Protein AF-A0A2V7UAV7-F1 (afdb_monomer_lite)

Radius of gyration: 22.97 Å; chains: 1; bounding box: 51×40×68 Å

pLDDT: mean 74.3, std 24.02, range [28.88, 98.12]

Secondary structure (DSSP, 8-state):
-PPPPP-----S----SSS-HHHHHHHHHHHHHHS---TTT--TTTTTHHHHHHHHHHHSTTTTHHHHHHHHHHHHHHHHHHHSS-GGGS-HHHHHHHHHTTSS--TTS---S--S--------------------PPPPPP-------PPS---PPPTTTTT-GGGHHHHHHHHHHHHHHHHHHHHSHHHHHHTT-----------S-HHHHHHHHTT-

Foldseek 3Di:
DPPDPPPDPPPDDDDFDQDDPVLLLLLQVLLCLLAPQDPQQGGLVVLVLSVLLRVCCNPVNPPPRCLSVVLQVVQQVVCCVPPVGGLNPDDPVSVVQSCQLQVDAPPPPDPPPPPPDDPPPPDDPDDPDPDDPPPPDPDDPDPPDDDDDDDPDDPRDDPVSRNPPVCVSNNVSSVSSSVSSCVSRCSGPSNVVVVVPPPPDDDPPPDDPVVVVVVVVVVD

Sequence (220 aa):
MPALPPVAAAKGPYVPKFFSEEEWKSASVLADMIIPRDERSGSATDARTVEYIDEYAAYWGGWVQPRLRGGLMWLDHECGQRFEKPFVDCTVDQRRQVLELIAYPPKDEPSHRPDIGQREPAAQIGAAGVGHPEKEPPPPPTPTQTGTMGPPTVVPLKEEEKHATAYSAGIAFFTLFRDLTATGFFTSEIGIKDLAFMGNQPYDWKGCPPEVVASILKKA

Structure (mmCIF, N/CA/C/O backbone):
data_AF-A0A2V7UAV7-F1
#
_entry.id   AF-A0A2V7UAV7-F1
#
loop_
_atom_site.group_PDB
_atom_site.id
_atom_site.type_symbol
_atom_site.label_atom_id
_atom_site.label_alt_id
_atom_site.label_comp_id
_atom_site.label_asym_id
_atom_site.label_entity_id
_atom_site.label_seq_id
_atom_site.pdbx_PDB_ins_code
_atom_site.Cartn_x
_atom_site.Cartn_y
_atom_site.Cartn_z
_atom_site.occupancy
_atom_site.B_iso_or_equiv
_atom_site.auth_seq_id
_atom_site.auth_comp_id
_atom_site.auth_asym_id
_atom_site.auth_atom_id
_atom_site.pdbx_PDB_model_num
ATOM 1 N N . MET A 1 1 ? 23.815 8.267 -11.105 1.00 38.22 1 MET A N 1
ATOM 2 C CA . MET A 1 1 ? 23.140 7.635 -9.952 1.00 38.22 1 MET A CA 1
ATOM 3 C C . MET A 1 1 ? 23.686 6.224 -9.836 1.00 38.22 1 MET A C 1
ATOM 5 O O . MET A 1 1 ? 23.683 5.550 -10.862 1.00 38.22 1 MET A O 1
ATOM 9 N N . PRO A 1 2 ? 24.238 5.790 -8.692 1.00 37.16 2 PRO A N 1
ATOM 10 C CA . PRO A 1 2 ? 24.584 4.384 -8.532 1.00 37.16 2 PRO A CA 1
ATOM 11 C C . PRO A 1 2 ? 23.293 3.563 -8.612 1.00 37.16 2 PRO A C 1
ATOM 13 O O . PRO A 1 2 ? 22.276 3.958 -8.039 1.00 37.16 2 PRO A O 1
ATOM 16 N N . ALA A 1 3 ? 23.317 2.475 -9.380 1.00 34.25 3 ALA A N 1
ATOM 17 C CA . ALA A 1 3 ? 22.215 1.527 -9.417 1.00 34.25 3 ALA A CA 1
ATOM 18 C C . ALA A 1 3 ? 21.931 1.048 -7.988 1.00 34.25 3 ALA A C 1
ATOM 20 O O . ALA A 1 3 ? 22.871 0.766 -7.238 1.00 34.25 3 ALA A O 1
ATOM 21 N N . LEU A 1 4 ? 20.650 0.976 -7.614 1.00 40.38 4 LEU A N 1
ATOM 22 C CA . LEU A 1 4 ? 20.258 0.274 -6.396 1.00 40.38 4 LEU A CA 1
ATOM 23 C C . LEU A 1 4 ? 20.878 -1.129 -6.457 1.00 40.38 4 LEU A C 1
ATOM 25 O O . LEU A 1 4 ? 20.875 -1.735 -7.537 1.00 40.38 4 LEU A O 1
ATOM 29 N N . PRO A 1 5 ? 21.459 -1.631 -5.355 1.00 36.12 5 PRO A N 1
ATOM 30 C CA . PRO A 1 5 ? 21.988 -2.983 -5.345 1.00 36.12 5 PRO A CA 1
ATOM 31 C C . PRO A 1 5 ? 20.877 -3.933 -5.813 1.00 36.12 5 PRO A C 1
ATOM 33 O O . PRO A 1 5 ? 19.728 -3.750 -5.398 1.00 36.12 5 PRO A O 1
ATOM 36 N N . PRO A 1 6 ? 21.175 -4.912 -6.689 1.00 42.56 6 PRO A N 1
ATOM 37 C CA . PRO A 1 6 ? 20.194 -5.930 -7.021 1.00 42.56 6 PRO A CA 1
ATOM 38 C C . PRO A 1 6 ? 19.732 -6.535 -5.699 1.00 42.56 6 PRO A C 1
ATOM 40 O O . PRO A 1 6 ? 20.570 -6.948 -4.892 1.00 42.56 6 PRO A O 1
ATOM 43 N N . VAL A 1 7 ? 18.419 -6.520 -5.453 1.00 49.44 7 VAL A N 1
ATOM 44 C CA . VAL A 1 7 ? 17.818 -7.169 -4.288 1.00 49.44 7 VAL A CA 1
ATOM 45 C C . VAL A 1 7 ? 18.065 -8.658 -4.483 1.00 49.44 7 VAL A C 1
ATOM 47 O O . VAL A 1 7 ? 17.290 -9.368 -5.118 1.00 49.44 7 VAL A O 1
ATOM 50 N N . ALA A 1 8 ? 19.231 -9.119 -4.036 1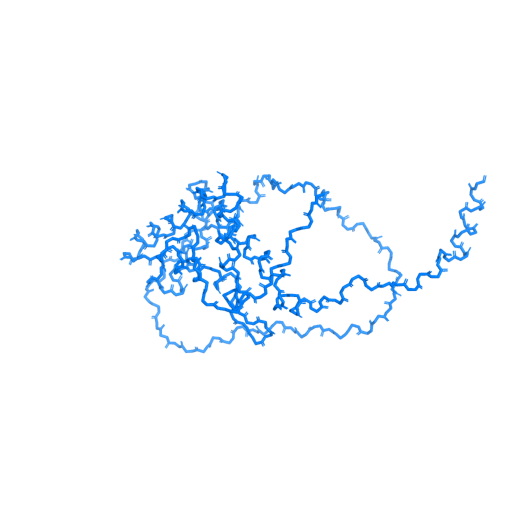.00 42.47 8 ALA A N 1
ATOM 51 C CA . ALA A 1 8 ? 19.550 -10.525 -3.981 1.00 42.47 8 ALA A CA 1
ATOM 52 C C . ALA A 1 8 ? 18.416 -11.175 -3.196 1.00 42.47 8 ALA A C 1
ATOM 54 O O . ALA A 1 8 ? 18.081 -10.705 -2.108 1.00 42.47 8 ALA A O 1
ATOM 55 N N . ALA A 1 9 ? 17.808 -12.217 -3.761 1.00 47.75 9 ALA A N 1
ATOM 56 C CA . ALA A 1 9 ? 16.764 -12.977 -3.096 1.00 47.75 9 ALA A CA 1
ATOM 57 C C . ALA A 1 9 ? 17.311 -13.484 -1.753 1.00 47.75 9 ALA A C 1
ATOM 59 O O . ALA A 1 9 ? 18.011 -14.497 -1.693 1.00 47.75 9 ALA A O 1
ATOM 60 N N . ALA A 1 10 ? 17.051 -12.743 -0.674 1.00 50.47 10 ALA A N 1
ATOM 61 C CA . ALA A 1 10 ? 17.497 -13.110 0.655 1.00 50.47 10 ALA A CA 1
ATOM 62 C C . ALA A 1 10 ? 16.751 -14.392 1.029 1.00 50.47 10 ALA A C 1
ATOM 64 O O . ALA A 1 10 ? 15.544 -14.360 1.268 1.00 50.47 10 ALA A O 1
ATOM 65 N N . LYS A 1 11 ? 17.451 -15.528 0.996 1.00 52.66 11 LYS A N 1
ATOM 66 C CA . LYS A 1 11 ? 16.928 -16.825 1.426 1.00 52.66 11 LYS A CA 1
ATOM 67 C C . LYS A 1 11 ? 16.960 -16.867 2.955 1.00 52.66 11 LYS A C 1
ATOM 69 O O . LYS A 1 11 ? 17.982 -17.212 3.539 1.00 52.66 11 LYS A O 1
ATOM 74 N N . GLY A 1 12 ? 15.857 -16.474 3.585 1.00 68.38 12 GLY A N 1
ATOM 75 C CA . GLY A 1 12 ? 15.668 -16.493 5.037 1.00 68.38 12 GLY A CA 1
ATOM 76 C C . GLY A 1 12 ? 14.441 -15.679 5.462 1.00 68.38 12 GLY A C 1
ATOM 77 O O . GLY A 1 12 ? 13.936 -14.897 4.653 1.00 68.38 12 GLY A O 1
ATOM 78 N N . PRO A 1 13 ? 13.944 -15.859 6.700 1.00 79.19 13 PRO A N 1
ATOM 79 C CA . PRO A 1 13 ? 12.847 -15.052 7.219 1.00 79.19 13 PRO A CA 1
ATOM 80 C C . PRO A 1 13 ? 13.279 -13.584 7.286 1.00 79.19 13 PRO A C 1
ATOM 82 O O . PRO A 1 13 ? 14.342 -13.260 7.817 1.00 79.19 13 PRO A O 1
ATOM 85 N N . TYR A 1 14 ? 12.467 -12.706 6.707 1.00 89.19 14 TYR A N 1
ATOM 86 C CA . TYR A 1 14 ? 12.708 -11.270 6.735 1.00 89.19 14 TYR A CA 1
ATOM 87 C C . TYR A 1 14 ? 12.376 -10.693 8.117 1.00 89.19 14 TYR A C 1
ATOM 89 O O . TYR A 1 14 ? 11.401 -11.103 8.743 1.00 89.19 14 TYR A O 1
ATOM 97 N N . VAL A 1 15 ? 13.183 -9.735 8.580 1.00 91.75 15 VAL A N 1
ATOM 98 C CA . VAL A 1 15 ? 12.947 -8.999 9.828 1.00 91.75 15 VAL A CA 1
ATOM 99 C C . VAL A 1 15 ? 12.566 -7.561 9.466 1.00 91.75 15 VAL A C 1
ATOM 101 O O . VAL A 1 15 ? 13.419 -6.860 8.913 1.00 91.75 15 VAL A O 1
ATOM 104 N N . PRO A 1 16 ? 11.330 -7.121 9.767 1.00 94.06 16 PRO A N 1
ATOM 105 C CA . PRO A 1 16 ? 10.892 -5.752 9.517 1.00 94.06 16 PRO A CA 1
ATOM 106 C C . PRO A 1 16 ? 11.793 -4.719 10.196 1.00 94.06 16 PRO A C 1
ATOM 108 O O . PRO A 1 16 ? 12.191 -4.877 11.352 1.00 94.06 16 PRO A O 1
ATOM 111 N N . LYS A 1 17 ? 12.130 -3.662 9.458 1.00 94.50 17 LYS A N 1
ATOM 112 C CA . LYS A 1 17 ? 12.966 -2.537 9.894 1.00 94.50 17 LYS A CA 1
ATOM 113 C C . LYS A 1 17 ? 12.126 -1.316 10.252 1.00 94.50 17 LYS A C 1
ATOM 115 O O . LYS A 1 17 ? 12.571 -0.503 11.062 1.00 94.50 17 LYS A O 1
ATOM 120 N N . PHE A 1 18 ? 10.954 -1.156 9.638 1.00 95.19 18 PHE A N 1
ATOM 121 C CA . PHE A 1 18 ? 10.103 0.018 9.807 1.00 95.19 18 PHE A CA 1
ATOM 122 C C . PHE A 1 18 ? 8.741 -0.309 10.425 1.00 95.19 18 PHE A C 1
ATOM 124 O O . PHE A 1 18 ? 8.350 0.340 11.403 1.00 95.19 18 PHE A O 1
ATOM 131 N N . PHE A 1 19 ? 8.026 -1.276 9.854 1.00 96.62 19 PHE A N 1
ATOM 132 C CA . PHE A 1 19 ? 6.702 -1.667 10.314 1.00 96.62 19 PHE A CA 1
ATOM 133 C C . PHE A 1 19 ? 6.777 -2.453 11.623 1.00 96.62 19 PHE A C 1
ATOM 135 O O . PHE A 1 19 ? 7.634 -3.320 11.807 1.00 96.62 19 PHE A O 1
ATOM 142 N N . SER A 1 20 ? 5.837 -2.175 12.525 1.00 96.62 20 SER A N 1
ATOM 143 C CA . SER A 1 20 ? 5.538 -3.064 13.648 1.00 96.62 20 SER A CA 1
ATOM 144 C C . SER A 1 20 ? 4.914 -4.380 13.162 1.00 96.62 20 SER A C 1
ATOM 146 O O . SER A 1 20 ? 4.526 -4.514 12.002 1.00 96.62 20 SER A O 1
ATOM 148 N N . GLU A 1 21 ? 4.769 -5.365 14.052 1.00 95.94 21 GLU A N 1
ATOM 149 C CA . GLU A 1 21 ? 4.112 -6.634 13.709 1.00 95.94 21 GLU A CA 1
ATOM 150 C C . GLU A 1 21 ? 2.652 -6.437 13.254 1.00 95.94 21 GLU A C 1
ATOM 152 O O . GLU A 1 21 ? 2.180 -7.113 12.340 1.00 95.94 21 GLU A O 1
ATOM 157 N N . GLU A 1 22 ? 1.932 -5.501 13.873 1.00 94.62 22 GLU A N 1
ATOM 158 C CA . GLU A 1 22 ? 0.545 -5.183 13.517 1.00 94.62 22 GLU A CA 1
ATOM 159 C C . GLU A 1 22 ? 0.476 -4.438 12.180 1.00 94.62 22 GLU A C 1
ATOM 161 O O . GLU A 1 22 ? -0.277 -4.831 11.288 1.00 94.62 22 GLU A O 1
ATOM 166 N N . GLU A 1 23 ? 1.334 -3.429 11.998 1.00 97.19 23 GLU A N 1
ATOM 167 C CA . GLU A 1 23 ? 1.439 -2.679 10.744 1.00 97.19 23 GLU A CA 1
ATOM 168 C C . GLU A 1 23 ? 1.819 -3.602 9.577 1.00 97.19 23 GLU A C 1
ATOM 170 O O . GLU A 1 23 ? 1.270 -3.471 8.484 1.00 97.19 23 GLU A O 1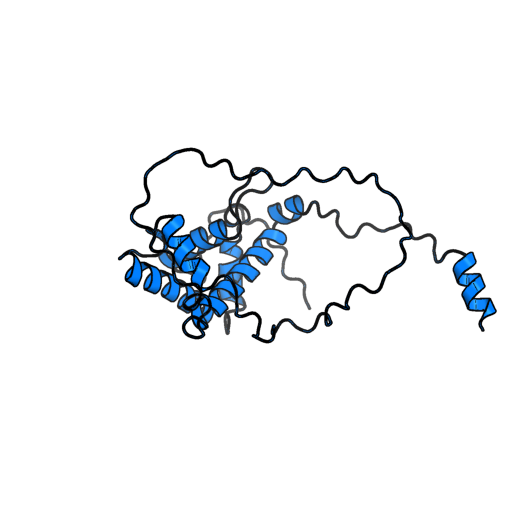
ATOM 175 N N . TRP A 1 24 ? 2.698 -4.581 9.817 1.00 97.38 24 TRP A N 1
ATOM 176 C CA . TRP A 1 24 ? 3.098 -5.586 8.834 1.00 97.38 24 TRP A CA 1
ATOM 177 C C . TRP A 1 24 ? 1.919 -6.432 8.355 1.00 97.38 24 TRP A C 1
ATOM 179 O O . TRP A 1 24 ? 1.777 -6.684 7.155 1.00 97.38 24 TRP A O 1
ATOM 189 N N . LYS A 1 25 ? 1.051 -6.868 9.277 1.00 96.75 25 LYS A N 1
ATOM 190 C CA . LYS A 1 25 ? -0.156 -7.641 8.943 1.00 96.75 25 LYS A CA 1
ATOM 191 C C . LYS A 1 25 ? -1.106 -6.807 8.085 1.00 96.75 25 LYS A C 1
ATOM 193 O O . LYS A 1 25 ? -1.535 -7.281 7.033 1.00 96.75 25 LYS A O 1
ATOM 198 N N . SER A 1 26 ? -1.369 -5.559 8.479 1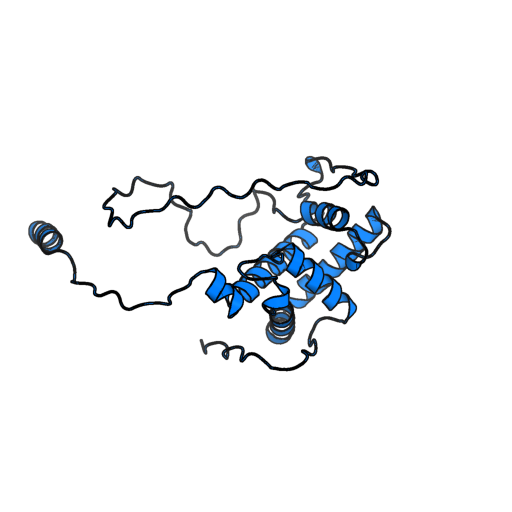.00 97.06 26 SER A N 1
ATOM 199 C CA . SER A 1 26 ? -2.213 -4.634 7.710 1.00 97.06 26 SER A CA 1
ATOM 200 C C . SER A 1 26 ? -1.635 -4.352 6.322 1.00 97.06 26 SER A C 1
ATOM 202 O O . SER A 1 26 ? -2.352 -4.453 5.326 1.00 97.06 26 SER A O 1
ATOM 204 N N . ALA A 1 27 ? -0.332 -4.072 6.233 1.00 97.81 27 ALA A N 1
ATOM 205 C CA . ALA A 1 27 ? 0.367 -3.833 4.974 1.00 97.81 27 ALA A CA 1
ATOM 206 C C . ALA A 1 27 ? 0.337 -5.062 4.054 1.00 97.81 27 ALA A C 1
ATOM 208 O O . ALA A 1 27 ? 0.106 -4.918 2.856 1.00 97.81 27 ALA A O 1
ATOM 209 N N . SER A 1 28 ? 0.508 -6.268 4.603 1.00 97.25 28 SER A N 1
ATOM 210 C CA . SER A 1 28 ? 0.455 -7.519 3.835 1.00 97.25 28 SER A CA 1
ATOM 211 C C . SER A 1 28 ? -0.928 -7.769 3.246 1.00 97.25 28 SER A C 1
ATOM 213 O O . SER A 1 28 ? -1.051 -8.033 2.052 1.00 97.25 28 SER A O 1
ATOM 215 N N . VAL A 1 29 ? -1.979 -7.608 4.058 1.00 97.75 29 VAL A N 1
ATOM 216 C CA . VAL A 1 29 ? -3.365 -7.721 3.585 1.00 97.75 29 VAL A CA 1
ATOM 217 C C . VAL A 1 29 ? -3.652 -6.670 2.514 1.00 97.75 29 VAL A C 1
ATOM 219 O O . VAL A 1 29 ? -4.227 -6.998 1.481 1.00 97.75 29 VAL A O 1
ATOM 222 N N . LEU A 1 30 ? -3.234 -5.419 2.724 1.00 98.12 30 LEU A N 1
ATOM 223 C CA . LEU A 1 30 ? -3.455 -4.342 1.761 1.00 98.12 30 LEU A CA 1
ATOM 224 C C . LEU A 1 30 ? -2.726 -4.594 0.434 1.00 98.12 30 LEU A C 1
ATOM 226 O O . LEU A 1 30 ? -3.316 -4.404 -0.628 1.00 98.12 30 LEU A O 1
ATOM 230 N N . ALA A 1 31 ? -1.473 -5.048 0.479 1.00 97.88 31 ALA A N 1
ATOM 231 C CA . ALA A 1 31 ? -0.685 -5.355 -0.711 1.00 97.88 31 ALA A CA 1
ATOM 232 C C . ALA A 1 31 ? -1.338 -6.471 -1.541 1.00 97.88 31 ALA A C 1
ATOM 234 O O . ALA A 1 31 ? -1.519 -6.308 -2.748 1.00 97.88 31 ALA A O 1
ATOM 235 N N . ASP A 1 32 ? -1.782 -7.551 -0.893 1.00 97.12 32 ASP A N 1
ATOM 236 C CA . ASP A 1 32 ? -2.481 -8.657 -1.559 1.00 97.12 32 ASP A CA 1
ATOM 237 C C . ASP A 1 32 ? -3.895 -8.279 -2.025 1.00 97.12 32 ASP A C 1
ATOM 239 O O . ASP A 1 32 ? -4.449 -8.915 -2.914 1.00 97.12 32 ASP A O 1
ATOM 243 N N . MET A 1 33 ? -4.502 -7.228 -1.472 1.00 96.06 33 MET A N 1
ATOM 244 C CA . MET A 1 33 ? -5.737 -6.671 -2.031 1.00 96.06 33 MET A CA 1
ATOM 245 C C . MET A 1 33 ? -5.488 -5.835 -3.294 1.00 96.06 33 MET A C 1
ATOM 247 O O . MET A 1 33 ? -6.378 -5.748 -4.140 1.00 96.06 33 MET A O 1
ATOM 251 N N . ILE A 1 34 ? -4.312 -5.213 -3.424 1.00 95.81 34 ILE A N 1
ATOM 252 C CA . ILE A 1 34 ? -3.932 -4.406 -4.595 1.00 95.81 34 ILE A CA 1
ATOM 253 C C . ILE A 1 34 ? -3.478 -5.308 -5.747 1.00 95.81 34 ILE A C 1
ATOM 255 O O . ILE A 1 34 ? -3.918 -5.107 -6.878 1.00 95.81 34 ILE A O 1
ATOM 259 N N . ILE A 1 35 ? -2.623 -6.297 -5.466 1.00 94.75 35 ILE A N 1
ATOM 260 C CA . ILE A 1 35 ? -2.205 -7.333 -6.421 1.00 94.75 35 ILE A CA 1
ATOM 261 C C . ILE A 1 35 ? -2.523 -8.702 -5.800 1.00 94.75 35 ILE A C 1
ATOM 263 O O . ILE A 1 35 ? -1.700 -9.250 -5.055 1.00 94.75 35 ILE A O 1
ATOM 267 N N . PRO A 1 36 ? -3.734 -9.234 -6.051 1.00 95.19 36 PRO A N 1
ATOM 268 C CA . PRO A 1 36 ? -4.163 -10.510 -5.499 1.00 95.19 36 PRO A CA 1
ATOM 269 C C . PRO A 1 36 ? -3.421 -11.676 -6.127 1.00 95.19 36 PRO A C 1
ATOM 271 O O . PRO A 1 36 ? -2.928 -11.592 -7.247 1.00 95.19 36 PRO A O 1
ATOM 274 N N . ARG A 1 37 ? -3.404 -12.796 -5.399 1.00 94.75 37 ARG A N 1
ATOM 275 C CA . ARG A 1 37 ? -2.884 -14.058 -5.916 1.00 94.75 37 ARG A CA 1
ATOM 276 C C . ARG A 1 37 ? -3.652 -14.472 -7.166 1.00 94.75 37 ARG A C 1
ATOM 278 O O . ARG A 1 37 ? -4.864 -14.673 -7.097 1.00 94.75 37 ARG A O 1
ATOM 285 N N . ASP A 1 38 ? -2.928 -14.702 -8.249 1.00 91.00 38 ASP A N 1
ATOM 286 C CA . ASP A 1 38 ? -3.434 -15.365 -9.445 1.00 91.00 38 ASP A CA 1
ATOM 287 C C . ASP A 1 38 ? -2.602 -16.616 -9.795 1.00 91.00 38 ASP A C 1
ATOM 289 O O . ASP A 1 38 ? -1.637 -16.964 -9.107 1.00 91.00 38 ASP A O 1
ATOM 293 N N . GLU A 1 39 ? -3.007 -17.328 -10.850 1.00 87.75 39 GLU A N 1
ATOM 294 C CA . GLU A 1 39 ? -2.291 -18.517 -11.334 1.00 87.75 39 GLU A CA 1
ATOM 295 C C . GLU A 1 39 ? -1.012 -18.175 -12.112 1.00 87.75 39 GLU A C 1
ATOM 297 O O . GLU A 1 39 ? -0.117 -19.014 -12.216 1.00 87.75 39 GLU A O 1
ATOM 302 N N . ARG A 1 40 ? -0.923 -16.967 -12.683 1.00 85.00 40 ARG A N 1
ATOM 303 C CA . ARG A 1 40 ? 0.184 -16.568 -13.561 1.00 85.00 40 ARG A CA 1
ATOM 304 C C . ARG A 1 40 ? 1.425 -16.191 -12.755 1.00 85.00 40 ARG A C 1
ATOM 306 O O . ARG A 1 40 ? 2.533 -16.585 -13.117 1.00 85.00 40 ARG A O 1
ATOM 313 N N . SER A 1 41 ? 1.218 -15.444 -11.679 1.00 80.94 41 SER A N 1
ATOM 314 C CA . SER A 1 41 ? 2.242 -14.626 -11.035 1.00 80.94 41 SER A CA 1
ATOM 315 C C . SER A 1 41 ? 2.106 -14.556 -9.521 1.00 80.94 41 SER A C 1
ATOM 317 O O . SER A 1 41 ? 2.973 -13.993 -8.870 1.00 80.94 41 SER A O 1
ATOM 319 N N . GLY A 1 42 ? 1.088 -15.157 -8.911 1.00 91.75 42 GLY A N 1
ATOM 320 C CA . GLY A 1 42 ? 0.958 -15.130 -7.454 1.00 91.75 42 GLY A CA 1
ATOM 321 C C . GLY A 1 42 ? 0.606 -13.736 -6.921 1.00 91.75 42 GLY A C 1
ATOM 322 O O . GLY A 1 42 ? 0.058 -12.913 -7.647 1.00 91.75 42 GLY A O 1
ATOM 323 N N . SER A 1 43 ? 0.825 -13.494 -5.627 1.00 94.62 43 SER A N 1
ATOM 324 C CA . SER A 1 43 ? 0.405 -12.256 -4.946 1.00 94.62 43 SER A CA 1
ATOM 325 C C . SER A 1 43 ? 1.533 -11.245 -4.727 1.00 94.62 43 SER A C 1
ATOM 327 O O . SER A 1 43 ? 2.720 -11.549 -4.878 1.00 94.62 43 SER A O 1
ATOM 329 N N . ALA A 1 44 ? 1.174 -10.033 -4.288 1.00 95.06 44 ALA A N 1
ATOM 330 C CA . ALA A 1 44 ? 2.140 -9.037 -3.825 1.00 95.06 44 ALA A CA 1
ATOM 331 C C . ALA A 1 44 ? 3.092 -9.590 -2.751 1.00 95.06 44 ALA A C 1
ATOM 333 O O . ALA A 1 44 ? 4.301 -9.342 -2.805 1.00 95.06 44 ALA A O 1
ATOM 334 N N . THR A 1 45 ? 2.566 -10.347 -1.788 1.00 94.75 45 THR A N 1
ATOM 335 C CA . THR A 1 45 ? 3.365 -10.989 -0.738 1.00 94.75 45 THR A CA 1
ATOM 336 C C . THR A 1 45 ? 4.295 -12.078 -1.278 1.00 94.75 45 THR A C 1
ATOM 338 O O . THR A 1 45 ? 5.447 -12.126 -0.851 1.00 94.75 45 THR A O 1
ATOM 341 N N . ASP A 1 46 ? 3.885 -12.881 -2.269 1.00 93.38 46 ASP A N 1
ATOM 342 C CA . ASP A 1 46 ? 4.789 -13.848 -2.925 1.00 93.38 46 ASP A CA 1
ATOM 343 C C . ASP A 1 46 ? 5.976 -13.156 -3.598 1.00 93.38 46 ASP A C 1
ATOM 345 O O . ASP A 1 46 ? 7.107 -13.645 -3.560 1.00 93.38 46 ASP A O 1
ATOM 349 N N . ALA A 1 47 ? 5.718 -11.993 -4.198 1.00 93.81 47 ALA A N 1
ATOM 350 C CA . ALA A 1 47 ? 6.722 -11.150 -4.837 1.00 93.81 47 ALA A CA 1
ATOM 351 C C . ALA A 1 47 ? 7.601 -10.376 -3.843 1.00 93.81 47 ALA A C 1
ATOM 353 O O . ALA A 1 47 ? 8.457 -9.597 -4.264 1.00 93.81 47 ALA A O 1
ATOM 354 N N . ARG A 1 48 ? 7.417 -10.591 -2.533 1.00 94.69 48 ARG A N 1
ATOM 355 C CA . ARG A 1 48 ? 8.150 -9.915 -1.454 1.00 94.69 48 ARG A CA 1
ATOM 356 C C . ARG A 1 48 ? 7.999 -8.393 -1.460 1.00 94.69 48 ARG A C 1
ATOM 358 O O . ARG A 1 48 ? 8.910 -7.627 -1.135 1.00 94.69 48 ARG A O 1
ATOM 365 N N . THR A 1 49 ? 6.822 -7.943 -1.880 1.00 95.88 49 THR A N 1
ATOM 366 C CA . THR A 1 49 ? 6.523 -6.520 -2.056 1.00 95.88 49 THR A CA 1
ATOM 367 C C . THR A 1 49 ? 6.490 -5.778 -0.721 1.00 95.88 49 THR A C 1
ATOM 369 O O . THR A 1 49 ? 6.906 -4.625 -0.643 1.00 95.88 49 THR A O 1
ATOM 372 N N . VAL A 1 50 ? 6.029 -6.431 0.347 1.00 96.75 50 VAL A N 1
ATOM 373 C CA . VAL A 1 50 ? 5.931 -5.811 1.677 1.00 96.75 50 VAL A CA 1
ATOM 374 C C . VAL A 1 50 ? 7.322 -5.588 2.270 1.00 96.75 50 VAL A C 1
ATOM 376 O O . VAL A 1 50 ? 7.570 -4.517 2.822 1.00 96.75 50 VAL A O 1
ATOM 379 N N . GLU A 1 51 ? 8.258 -6.528 2.077 1.00 96.25 51 GLU A N 1
ATOM 380 C CA . GLU A 1 51 ? 9.669 -6.322 2.420 1.00 96.25 51 GLU A CA 1
ATOM 381 C C . GLU A 1 51 ? 10.247 -5.113 1.685 1.00 96.25 51 GLU A C 1
ATOM 383 O O . GLU A 1 51 ? 10.919 -4.286 2.296 1.00 96.25 51 GLU A O 1
ATOM 388 N N . TYR A 1 52 ? 9.971 -4.985 0.384 1.00 95.62 52 TYR A N 1
ATOM 389 C CA . TYR A 1 52 ? 10.421 -3.833 -0.395 1.00 95.62 52 TYR A CA 1
ATOM 390 C C . TYR A 1 52 ? 9.890 -2.514 0.183 1.00 95.62 52 TYR A C 1
ATOM 392 O O . TYR A 1 52 ? 10.662 -1.570 0.348 1.00 95.62 52 TYR A O 1
ATOM 400 N N . ILE A 1 53 ? 8.598 -2.445 0.522 1.00 96.00 53 ILE A N 1
ATOM 401 C CA . ILE A 1 53 ? 7.983 -1.242 1.103 1.00 96.00 53 ILE A CA 1
ATOM 402 C C . ILE A 1 53 ? 8.626 -0.902 2.454 1.00 96.00 53 ILE A C 1
ATOM 404 O O . ILE A 1 53 ? 8.936 0.265 2.700 1.00 96.00 53 ILE A O 1
ATOM 408 N N . ASP A 1 54 ? 8.851 -1.900 3.310 1.00 96.56 54 ASP A N 1
ATOM 409 C CA . ASP A 1 54 ? 9.491 -1.720 4.616 1.00 96.56 54 ASP A CA 1
ATOM 410 C C . ASP A 1 54 ? 10.928 -1.195 4.483 1.00 96.56 54 ASP A C 1
ATOM 412 O O . ASP A 1 54 ? 11.284 -0.188 5.099 1.00 96.56 54 ASP A O 1
ATOM 416 N N . GLU A 1 55 ? 11.739 -1.801 3.608 1.00 93.94 55 GLU A N 1
ATOM 417 C CA . GLU A 1 55 ? 13.105 -1.336 3.351 1.00 93.94 55 GLU A CA 1
ATOM 418 C C . GLU A 1 55 ? 13.134 0.056 2.726 1.00 93.94 55 GLU A C 1
ATOM 420 O O . GLU A 1 55 ? 13.961 0.891 3.106 1.00 93.94 55 GLU A O 1
ATOM 425 N N . TYR A 1 56 ? 12.226 0.326 1.787 1.00 92.06 56 TYR A N 1
ATOM 426 C CA . TYR A 1 56 ? 12.094 1.632 1.158 1.00 92.06 56 TYR A CA 1
ATOM 427 C C . TYR A 1 56 ? 11.767 2.703 2.202 1.00 92.06 56 TYR A C 1
ATOM 429 O O . TYR A 1 56 ? 12.412 3.753 2.236 1.00 92.06 56 TYR A O 1
ATOM 437 N N . ALA A 1 57 ? 10.824 2.419 3.103 1.00 92.88 57 ALA A N 1
ATOM 438 C CA . ALA A 1 57 ? 10.475 3.302 4.206 1.00 92.88 57 ALA A CA 1
ATOM 439 C C . ALA A 1 57 ? 11.626 3.463 5.210 1.00 92.88 57 ALA A C 1
ATOM 441 O O . ALA A 1 57 ? 11.843 4.564 5.710 1.00 92.88 57 ALA A O 1
ATOM 442 N N . ALA A 1 58 ? 12.396 2.412 5.494 1.00 91.44 58 ALA A N 1
ATOM 443 C CA . ALA A 1 58 ? 13.545 2.488 6.392 1.00 91.44 58 ALA A CA 1
ATOM 444 C C . ALA A 1 58 ? 14.692 3.333 5.808 1.00 91.44 58 ALA A C 1
ATOM 446 O O . ALA A 1 58 ? 15.328 4.093 6.538 1.00 91.44 58 ALA A O 1
ATOM 447 N N . TYR A 1 59 ? 14.949 3.230 4.500 1.00 86.81 59 TYR A N 1
ATOM 448 C CA . TYR A 1 59 ? 16.097 3.874 3.854 1.00 86.81 59 TYR A CA 1
ATOM 449 C C . TYR A 1 59 ? 15.794 5.286 3.319 1.00 86.81 59 TYR A C 1
ATOM 451 O O . TYR A 1 59 ? 16.593 6.200 3.501 1.00 86.81 59 TYR A O 1
ATOM 459 N N . TRP A 1 60 ? 14.631 5.497 2.693 1.00 76.75 60 TRP A N 1
ATOM 460 C CA . TRP A 1 60 ? 14.223 6.767 2.060 1.00 76.75 60 TRP A CA 1
ATOM 461 C C . TRP A 1 60 ? 13.128 7.506 2.857 1.00 76.75 60 TRP A C 1
ATOM 463 O O . TRP A 1 60 ? 12.358 8.306 2.323 1.00 76.75 60 TRP A O 1
ATOM 473 N N . GLY A 1 61 ? 13.053 7.240 4.162 1.00 69.56 61 GLY A N 1
ATOM 474 C CA . GLY A 1 61 ? 11.856 7.411 4.982 1.00 69.56 61 GLY A CA 1
ATOM 475 C C . GLY A 1 61 ? 11.337 8.812 5.292 1.00 69.56 61 GLY A C 1
ATOM 476 O O . GLY A 1 61 ? 10.212 8.919 5.775 1.00 69.56 61 GLY A O 1
ATOM 477 N N . GLY A 1 62 ? 12.093 9.880 5.024 1.00 81.69 62 GLY A N 1
ATOM 478 C CA . GLY A 1 62 ? 11.793 11.218 5.560 1.00 81.69 62 GLY A CA 1
ATOM 479 C C . GLY A 1 62 ? 10.363 11.717 5.301 1.00 81.69 62 GLY A C 1
ATOM 480 O O . GLY A 1 62 ? 9.716 12.233 6.206 1.00 81.69 62 GLY A O 1
ATOM 481 N N . TRP A 1 63 ? 9.837 11.519 4.089 1.00 79.44 63 TRP A N 1
ATOM 482 C CA . TRP A 1 63 ? 8.468 11.915 3.714 1.00 79.44 63 TRP A CA 1
ATOM 483 C C . TRP A 1 63 ? 7.504 10.728 3.557 1.00 79.44 63 TRP A C 1
ATOM 485 O O . TRP A 1 63 ? 6.291 10.921 3.451 1.00 79.44 63 TRP A O 1
ATOM 495 N N . VAL A 1 64 ? 8.040 9.507 3.545 1.00 86.69 64 VAL A N 1
ATOM 496 C CA . VAL A 1 64 ? 7.316 8.256 3.280 1.00 86.69 64 VAL A CA 1
ATOM 497 C C . VAL A 1 64 ? 6.763 7.669 4.577 1.00 86.69 64 VAL A C 1
ATOM 499 O O . VAL A 1 64 ? 5.577 7.357 4.656 1.00 86.69 64 VAL A O 1
ATOM 502 N N . GLN A 1 65 ? 7.595 7.578 5.619 1.00 92.75 65 GLN A N 1
ATOM 503 C CA . GLN A 1 65 ? 7.236 6.976 6.906 1.00 92.75 65 GLN A CA 1
ATOM 504 C C . GLN A 1 65 ? 5.973 7.576 7.546 1.00 92.75 65 GLN A C 1
ATOM 506 O O . GLN A 1 65 ? 5.074 6.803 7.886 1.00 92.75 65 GLN A O 1
ATOM 511 N N . PRO A 1 66 ? 5.839 8.913 7.698 1.00 92.06 66 PRO A N 1
ATOM 512 C CA . PRO A 1 66 ? 4.650 9.479 8.333 1.00 92.06 66 PRO A CA 1
ATOM 513 C C . PRO A 1 66 ? 3.376 9.218 7.523 1.00 92.06 66 PRO A C 1
ATOM 515 O O . PRO A 1 66 ? 2.314 9.030 8.109 1.00 92.06 66 PRO A O 1
ATOM 518 N N . ARG A 1 67 ? 3.471 9.154 6.186 1.00 92.19 67 ARG A N 1
ATOM 519 C CA . ARG A 1 67 ? 2.326 8.839 5.318 1.00 92.19 67 ARG A CA 1
ATOM 520 C C . ARG A 1 67 ? 1.908 7.380 5.443 1.00 92.19 67 ARG A C 1
ATOM 522 O O . ARG A 1 67 ? 0.717 7.115 5.538 1.00 92.19 67 ARG A O 1
ATOM 529 N N . LEU A 1 68 ? 2.869 6.454 5.471 1.00 94.81 68 LEU A N 1
ATOM 530 C CA . LEU A 1 68 ? 2.583 5.028 5.635 1.00 94.81 68 LEU A CA 1
ATOM 531 C C . LEU A 1 68 ? 1.933 4.739 6.992 1.00 94.81 68 LEU A C 1
ATOM 533 O O . LEU A 1 68 ? 0.849 4.166 7.019 1.00 94.81 68 LEU A O 1
ATOM 537 N N . ARG A 1 69 ? 2.527 5.190 8.106 1.00 95.75 69 ARG A N 1
ATOM 538 C CA . ARG A 1 69 ? 1.931 4.969 9.438 1.00 95.75 69 ARG A CA 1
ATOM 539 C C . ARG A 1 69 ? 0.600 5.682 9.604 1.00 95.75 69 ARG A C 1
ATOM 541 O O . ARG A 1 69 ? -0.374 5.060 10.011 1.00 95.75 69 ARG A O 1
ATOM 548 N N . GLY A 1 70 ? 0.541 6.968 9.252 1.00 94.69 70 GLY A N 1
ATOM 549 C CA . GLY A 1 70 ? -0.694 7.745 9.358 1.00 94.69 70 GLY A CA 1
ATOM 550 C C . GLY A 1 70 ? -1.830 7.143 8.532 1.00 94.69 70 GLY A C 1
ATOM 551 O O . GLY A 1 70 ? -2.976 7.145 8.965 1.00 94.69 70 GLY A O 1
ATOM 552 N N . GLY A 1 71 ? -1.511 6.571 7.374 1.00 95.06 71 GLY A N 1
ATOM 553 C CA . GLY A 1 71 ? -2.476 5.897 6.522 1.00 95.06 71 GLY A CA 1
ATOM 554 C C . GLY A 1 71 ? -2.936 4.526 7.013 1.00 95.06 71 GLY A C 1
ATOM 555 O O . GLY A 1 71 ? -4.126 4.234 6.942 1.00 95.06 71 GLY A O 1
ATOM 556 N N . LEU A 1 72 ? -2.037 3.707 7.570 1.00 97.12 72 LEU A N 1
ATOM 557 C CA . LEU A 1 72 ? -2.429 2.456 8.231 1.00 97.12 72 LEU A CA 1
ATOM 558 C C . LEU A 1 72 ? -3.334 2.735 9.439 1.00 97.12 72 LEU A C 1
ATOM 560 O O . LEU A 1 72 ? -4.393 2.127 9.562 1.00 97.12 72 LEU A O 1
ATOM 564 N N . MET A 1 73 ? -2.992 3.738 10.254 1.00 95.75 73 MET A N 1
ATOM 565 C CA . MET A 1 73 ? -3.859 4.200 11.343 1.00 95.75 73 MET A CA 1
ATOM 566 C C . MET A 1 73 ? -5.209 4.714 10.836 1.00 95.75 73 MET A C 1
ATOM 568 O O . MET A 1 73 ? -6.228 4.505 11.488 1.00 95.75 73 MET A O 1
ATOM 572 N N . TRP A 1 74 ? -5.232 5.392 9.685 1.00 95.50 74 TRP A N 1
ATOM 573 C CA . TRP A 1 74 ? -6.473 5.849 9.064 1.00 95.50 74 TRP A CA 1
ATOM 574 C C . TRP A 1 74 ? -7.366 4.668 8.657 1.00 95.50 74 TRP A C 1
ATOM 576 O O . TRP A 1 74 ? -8.565 4.708 8.924 1.00 95.50 74 TRP A O 1
ATOM 586 N N . LEU A 1 75 ? -6.795 3.595 8.092 1.00 96.12 75 LEU A N 1
ATOM 587 C CA . LEU A 1 75 ? -7.548 2.376 7.773 1.00 96.12 75 LEU A CA 1
ATOM 588 C C . LEU A 1 75 ? -8.149 1.741 9.027 1.00 96.12 75 LEU A C 1
ATOM 590 O O . LEU A 1 75 ? -9.341 1.436 9.041 1.00 96.12 75 LEU A O 1
ATOM 594 N N . ASP A 1 76 ? -7.348 1.576 10.081 1.00 96.31 76 ASP A N 1
ATOM 595 C CA . ASP A 1 76 ? -7.826 1.011 11.345 1.00 96.31 76 ASP A CA 1
ATOM 596 C C . ASP A 1 76 ? -8.896 1.893 11.994 1.00 96.31 76 ASP A C 1
ATOM 598 O O . ASP A 1 76 ? -9.884 1.381 12.520 1.00 96.31 76 ASP A O 1
ATOM 602 N N . HIS A 1 77 ? -8.752 3.218 11.910 1.00 94.94 77 HIS A N 1
ATOM 603 C CA . HIS A 1 77 ? -9.755 4.153 12.403 1.00 94.94 77 HIS A CA 1
ATOM 604 C C . HIS A 1 77 ? -11.081 4.024 11.643 1.00 94.94 77 HIS A C 1
ATOM 606 O O . HIS A 1 77 ? -12.121 3.863 12.276 1.00 94.94 77 HIS A O 1
ATOM 612 N N . GLU A 1 78 ? -11.067 4.047 10.307 1.00 93.88 78 GLU A N 1
ATOM 613 C CA . GLU A 1 78 ? -12.289 3.927 9.498 1.00 93.88 78 GLU A CA 1
ATOM 614 C C . GLU A 1 78 ? -12.968 2.566 9.670 1.00 93.88 78 GLU A C 1
ATOM 616 O O . GLU A 1 78 ? -14.191 2.497 9.811 1.00 93.88 78 GLU A O 1
ATOM 621 N N . CYS A 1 79 ? -12.195 1.478 9.715 1.00 95.19 79 CYS A N 1
ATOM 622 C CA . CYS A 1 79 ? -12.722 0.150 10.017 1.00 95.19 79 CYS A CA 1
ATOM 623 C C . CYS A 1 79 ? -13.308 0.080 11.434 1.00 95.19 79 CYS A C 1
ATOM 625 O O . CYS A 1 79 ? -14.399 -0.463 11.616 1.00 95.19 79 CYS A O 1
ATOM 627 N N . GLY A 1 80 ? -12.648 0.692 12.420 1.00 95.19 80 GLY A N 1
ATOM 628 C CA . GLY A 1 80 ? -13.133 0.774 13.794 1.00 95.19 80 GLY A CA 1
ATOM 629 C C . GLY A 1 80 ? -14.438 1.562 13.909 1.00 95.19 80 GLY A C 1
ATOM 630 O O . GLY A 1 80 ? -15.370 1.101 14.559 1.00 95.19 80 GLY A O 1
ATOM 631 N N . GLN A 1 81 ? -14.547 2.707 13.231 1.00 92.88 81 GLN A N 1
ATOM 632 C CA . GLN A 1 81 ? -15.768 3.522 13.225 1.00 92.88 81 GLN A CA 1
ATOM 633 C C . GLN A 1 81 ? -16.945 2.819 12.536 1.00 92.88 81 GLN A C 1
ATOM 635 O O . GLN A 1 81 ? -18.086 2.968 12.964 1.00 92.88 81 GLN A O 1
ATOM 640 N N . ARG A 1 82 ? -16.689 2.068 11.458 1.00 92.38 82 ARG A N 1
ATOM 641 C CA . ARG A 1 82 ? -17.751 1.468 10.628 1.00 92.38 82 ARG A CA 1
ATOM 642 C C . ARG A 1 82 ? -18.150 0.066 11.066 1.00 92.38 82 ARG A C 1
ATOM 644 O O . ARG A 1 82 ? -19.298 -0.329 10.873 1.00 92.38 82 ARG A O 1
ATOM 651 N N . PHE A 1 83 ? -17.203 -0.700 11.595 1.00 95.31 83 PHE A N 1
ATOM 652 C CA . PHE A 1 83 ? -17.352 -2.137 11.819 1.00 95.31 83 PHE A CA 1
ATOM 653 C C . PHE A 1 83 ? -16.882 -2.597 13.201 1.00 95.31 83 PHE A C 1
ATOM 655 O O . PHE A 1 83 ? -16.934 -3.800 13.457 1.00 95.31 83 PHE A O 1
ATOM 662 N N . GLU A 1 84 ? -16.414 -1.678 14.057 1.00 95.75 84 GLU A N 1
ATOM 663 C CA . GLU A 1 84 ? -15.881 -1.957 15.402 1.00 95.75 84 GLU A CA 1
ATOM 664 C C . GLU A 1 84 ? -14.726 -2.974 15.402 1.00 95.75 84 GLU A C 1
ATOM 666 O O . GLU A 1 84 ? -14.543 -3.747 16.342 1.00 95.75 84 GLU A O 1
ATOM 671 N N . LYS A 1 85 ? -13.944 -2.997 14.317 1.00 94.88 85 LYS A N 1
ATOM 672 C CA . LYS A 1 85 ? -12.841 -3.940 14.101 1.00 94.88 85 LYS A CA 1
ATOM 673 C C . LYS A 1 85 ? -11.636 -3.235 13.487 1.00 94.88 85 LYS A C 1
ATOM 675 O O . LYS A 1 85 ? -11.838 -2.315 12.694 1.00 94.88 85 LYS A O 1
ATOM 680 N N . PRO A 1 86 ? -10.402 -3.673 13.785 1.00 96.50 86 PRO A N 1
ATOM 681 C CA . PRO A 1 86 ? -9.235 -3.229 13.032 1.00 96.50 86 PRO A CA 1
ATOM 682 C C . PRO A 1 86 ? -9.306 -3.736 11.585 1.00 96.50 86 PRO A C 1
ATOM 684 O O . PRO A 1 86 ? -10.002 -4.710 11.278 1.00 96.50 86 PRO A O 1
ATOM 687 N N . PHE A 1 87 ? -8.549 -3.107 10.688 1.00 96.88 87 PHE A N 1
ATOM 688 C CA . PHE A 1 87 ? -8.571 -3.402 9.253 1.00 96.88 87 PHE A CA 1
ATOM 689 C C . PHE A 1 87 ? -8.279 -4.881 8.947 1.00 96.88 87 PHE A C 1
ATOM 691 O O . PHE A 1 87 ? -8.917 -5.496 8.085 1.00 96.88 87 PHE A O 1
ATOM 698 N N . VAL A 1 88 ? -7.351 -5.486 9.690 1.00 96.56 88 VAL A N 1
ATOM 699 C CA . VAL A 1 88 ? -6.980 -6.904 9.549 1.00 96.56 88 VAL A CA 1
ATOM 700 C C . VAL A 1 88 ? -8.101 -7.873 9.925 1.00 96.56 88 VAL A C 1
ATOM 702 O O . VAL A 1 88 ? -8.156 -8.954 9.345 1.00 96.56 88 VAL A O 1
ATOM 705 N N . ASP A 1 89 ? -9.044 -7.479 10.780 1.00 96.44 89 ASP A N 1
ATOM 706 C CA . ASP A 1 89 ? -10.146 -8.342 11.232 1.00 96.44 89 ASP A CA 1
ATOM 707 C C . ASP A 1 89 ? -11.450 -8.112 10.446 1.00 96.44 89 ASP A C 1
ATOM 709 O O . ASP A 1 89 ? -12.430 -8.851 10.600 1.00 96.44 89 ASP A O 1
ATOM 713 N N . CYS A 1 90 ? -11.481 -7.096 9.581 1.00 95.88 90 CYS A N 1
ATOM 714 C CA . CYS A 1 90 ? -12.589 -6.855 8.662 1.00 95.88 90 CYS A CA 1
ATOM 715 C C . CYS A 1 90 ? -12.695 -7.944 7.583 1.00 95.88 90 CYS A C 1
ATOM 717 O O . CYS A 1 90 ? -11.704 -8.525 7.146 1.00 95.88 90 CYS A O 1
ATOM 719 N N . THR A 1 91 ? -13.907 -8.206 7.089 1.00 96.19 91 THR A N 1
ATOM 720 C CA . THR A 1 91 ? -14.098 -9.075 5.916 1.00 96.19 91 THR A CA 1
ATOM 721 C C . THR A 1 91 ? -13.555 -8.413 4.645 1.00 96.19 91 THR A C 1
ATOM 723 O O . THR A 1 91 ? -13.347 -7.201 4.601 1.00 96.19 91 THR A O 1
ATOM 726 N N . VAL A 1 92 ? -13.357 -9.188 3.572 1.00 93.25 92 VAL A N 1
ATOM 727 C CA . VAL A 1 92 ? -12.903 -8.645 2.274 1.00 93.25 92 VAL A CA 1
ATOM 728 C C . VAL A 1 92 ? -13.832 -7.532 1.775 1.00 93.25 92 VAL A C 1
ATOM 730 O O . VAL A 1 92 ? -13.347 -6.494 1.330 1.00 93.25 92 VAL A O 1
ATOM 733 N N . ASP A 1 93 ? -15.148 -7.704 1.912 1.00 94.12 93 ASP A N 1
ATOM 734 C CA . ASP A 1 93 ? -16.128 -6.694 1.500 1.00 94.12 93 ASP A CA 1
ATOM 735 C C . ASP A 1 93 ? -16.088 -5.441 2.379 1.00 94.12 93 ASP A C 1
ATOM 737 O O . ASP A 1 93 ? -16.196 -4.329 1.867 1.00 94.12 93 ASP A O 1
ATOM 741 N N . GLN A 1 94 ? -15.879 -5.594 3.690 1.00 94.12 94 GLN A N 1
ATOM 742 C CA . GLN A 1 94 ? -15.708 -4.463 4.609 1.00 94.12 94 GLN A CA 1
ATOM 743 C C . GLN A 1 94 ? -14.441 -3.663 4.286 1.00 94.12 94 GLN A C 1
ATOM 745 O O . GLN A 1 94 ? -14.487 -2.436 4.203 1.00 94.12 94 GLN A O 1
ATOM 750 N N . ARG A 1 95 ? -13.318 -4.348 4.035 1.00 95.94 95 ARG A N 1
ATOM 751 C CA . ARG A 1 95 ? -12.074 -3.696 3.605 1.00 95.94 95 ARG A CA 1
ATOM 752 C C . ARG A 1 95 ? -12.269 -2.980 2.271 1.00 95.94 95 ARG A C 1
ATOM 754 O O . ARG A 1 95 ? -11.854 -1.834 2.139 1.00 95.94 95 ARG A O 1
ATOM 761 N N . ARG A 1 96 ? -12.941 -3.613 1.299 1.00 92.94 96 ARG A N 1
ATOM 762 C CA . ARG A 1 96 ? -13.239 -2.998 -0.005 1.00 92.94 96 ARG A CA 1
ATOM 763 C C . ARG A 1 96 ? -14.055 -1.712 0.151 1.00 92.94 96 ARG A C 1
ATOM 765 O O . ARG A 1 96 ? -13.685 -0.720 -0.460 1.00 92.94 96 ARG A O 1
ATOM 772 N N . GLN A 1 97 ? -15.079 -1.695 1.005 1.00 90.19 97 GLN A N 1
ATOM 773 C CA . GLN A 1 97 ? -15.875 -0.485 1.263 1.00 90.19 97 GLN A CA 1
ATOM 774 C C . GLN A 1 97 ? -15.026 0.684 1.780 1.00 90.19 97 GLN A C 1
ATOM 776 O O . GLN A 1 97 ? -15.209 1.815 1.341 1.00 90.19 97 GLN A O 1
ATOM 781 N N . VAL A 1 98 ? -14.079 0.422 2.686 1.00 91.75 98 VAL A N 1
ATOM 782 C CA . VAL A 1 98 ? -13.170 1.463 3.197 1.00 91.75 98 VAL A CA 1
ATOM 783 C C . VAL A 1 98 ? -12.179 1.905 2.123 1.00 91.75 98 VAL A C 1
ATOM 785 O O . VAL A 1 98 ? -11.941 3.098 1.961 1.00 91.75 98 VAL A O 1
ATOM 788 N N . LEU A 1 99 ? -11.627 0.973 1.343 1.00 92.88 99 LEU A N 1
ATOM 789 C CA . LEU A 1 99 ? -10.687 1.307 0.271 1.00 92.88 99 LEU A CA 1
ATOM 790 C C . LEU A 1 99 ? -11.349 2.078 -0.878 1.00 92.88 99 LEU A C 1
ATOM 792 O O . LEU A 1 99 ? -10.712 2.947 -1.467 1.00 92.88 99 LEU A O 1
ATOM 796 N N . GLU A 1 100 ? -12.622 1.828 -1.182 1.00 89.19 100 GLU A N 1
ATOM 797 C CA . GLU A 1 100 ? -13.368 2.567 -2.210 1.00 89.19 100 GLU A CA 1
ATOM 798 C C . GLU A 1 100 ? -13.454 4.074 -1.923 1.00 89.19 100 GLU A C 1
ATOM 800 O O . GLU A 1 100 ? -13.458 4.867 -2.865 1.00 89.19 100 GLU A O 1
ATOM 805 N N . LEU A 1 101 ? -13.426 4.482 -0.649 1.00 85.50 101 LEU A N 1
ATOM 806 C CA . LEU A 1 101 ? -13.391 5.894 -0.243 1.00 85.50 101 LEU A CA 1
ATOM 807 C C . LEU A 1 101 ? -12.160 6.636 -0.782 1.00 85.50 101 LEU A C 1
ATOM 809 O O . LEU A 1 101 ? -12.225 7.838 -1.043 1.00 85.50 101 LEU A O 1
ATOM 813 N N . ILE A 1 102 ? -11.043 5.915 -0.929 1.00 88.12 102 ILE A N 1
ATOM 814 C CA . ILE A 1 102 ? -9.704 6.472 -1.173 1.00 88.12 102 ILE A CA 1
ATOM 815 C C . ILE A 1 102 ? -9.054 5.974 -2.471 1.00 88.12 102 ILE A C 1
ATOM 817 O O . ILE A 1 102 ? -7.989 6.461 -2.848 1.00 88.12 102 ILE A O 1
ATOM 821 N N . ALA A 1 103 ? -9.671 5.008 -3.163 1.00 85.12 103 ALA A N 1
ATOM 822 C CA . ALA A 1 103 ? -9.074 4.322 -4.311 1.00 85.12 103 ALA A CA 1
ATOM 823 C C . ALA A 1 103 ? -8.866 5.216 -5.543 1.00 85.12 103 ALA A C 1
ATOM 825 O O . ALA A 1 103 ? -7.940 4.987 -6.334 1.00 85.12 103 ALA A O 1
ATOM 826 N N . TYR A 1 104 ? -9.715 6.233 -5.695 1.00 72.31 104 TYR A N 1
ATOM 827 C CA . TYR A 1 104 ? -9.627 7.212 -6.771 1.00 72.31 104 TYR A CA 1
ATOM 828 C C . TYR A 1 104 ? -9.433 8.613 -6.173 1.00 72.31 104 TYR A C 1
ATOM 830 O O . TYR A 1 104 ? -10.168 8.997 -5.267 1.00 72.31 104 TYR A O 1
ATOM 838 N N . PRO A 1 105 ? -8.445 9.395 -6.624 1.00 62.59 105 PRO A N 1
ATOM 839 C CA . PRO A 1 105 ? -8.421 10.821 -6.330 1.00 62.59 105 PRO A CA 1
ATOM 840 C C . PRO A 1 105 ? -9.533 11.535 -7.127 1.00 62.59 105 PRO A C 1
ATOM 842 O O . PRO A 1 105 ? -9.961 11.022 -8.170 1.00 62.59 105 PRO A O 1
ATOM 845 N N . PRO A 1 106 ? -10.001 12.717 -6.688 1.00 58.97 106 PRO A N 1
ATOM 846 C CA . PRO A 1 106 ? -10.879 13.558 -7.497 1.00 58.97 106 PRO A CA 1
ATOM 847 C C . PRO A 1 106 ? -10.237 13.817 -8.868 1.00 58.97 106 PRO A C 1
ATOM 849 O O . PRO A 1 106 ? -9.045 14.114 -8.943 1.00 58.97 106 PRO A O 1
ATOM 852 N N . LYS A 1 107 ? -11.013 13.729 -9.960 1.00 54.34 107 LYS A N 1
ATOM 853 C CA . LYS A 1 107 ? -10.509 13.943 -11.338 1.00 54.34 107 LYS A CA 1
ATOM 854 C C . LYS A 1 107 ? -9.853 15.315 -11.544 1.00 54.34 107 LYS A C 1
ATOM 856 O O . LYS A 1 107 ? -9.074 15.471 -12.479 1.00 54.34 107 LYS A O 1
ATOM 861 N N . ASP A 1 108 ? -10.169 16.265 -10.670 1.00 53.47 108 ASP A N 1
ATOM 862 C CA . ASP A 1 108 ? -9.777 17.666 -10.777 1.00 53.47 108 ASP A CA 1
ATOM 863 C C . ASP A 1 108 ? -8.524 18.008 -9.950 1.00 53.47 108 ASP A C 1
ATOM 865 O O . ASP A 1 108 ? -8.080 19.157 -9.961 1.00 53.47 108 ASP A O 1
ATOM 869 N N . GLU A 1 109 ? -7.920 17.042 -9.241 1.00 47.38 109 GLU A N 1
ATOM 870 C CA . GLU A 1 109 ? -6.604 17.273 -8.642 1.00 47.38 109 GLU A CA 1
ATOM 871 C C . GLU A 1 109 ? -5.525 17.263 -9.734 1.00 47.38 109 GLU A C 1
ATOM 873 O O . GLU A 1 109 ? -5.410 16.287 -10.483 1.00 47.38 109 GLU A O 1
ATOM 878 N N . PRO A 1 110 ? -4.689 18.315 -9.830 1.00 45.22 110 PRO A N 1
ATOM 879 C CA . PRO A 1 110 ? -3.565 18.305 -10.746 1.00 45.22 110 PRO A CA 1
ATOM 880 C C . PRO A 1 110 ? -2.659 17.137 -10.360 1.00 45.22 110 PRO A C 1
ATOM 882 O O . PRO A 1 110 ? -2.083 17.099 -9.267 1.00 45.22 110 PRO A O 1
ATOM 885 N N . SER A 1 111 ? -2.551 16.157 -11.257 1.00 40.66 111 SER A N 1
ATOM 886 C CA . SER A 1 111 ? -1.638 15.042 -11.077 1.00 40.66 111 SER A CA 1
ATOM 887 C C . SER A 1 111 ? -0.234 15.617 -10.905 1.00 40.66 111 SER A C 1
ATOM 889 O O . SER A 1 111 ? 0.358 16.088 -11.869 1.00 40.66 111 SER A O 1
ATOM 891 N N . HIS A 1 112 ? 0.324 15.546 -9.695 1.00 44.31 112 HIS A N 1
ATOM 892 C CA . HIS A 1 112 ? 1.722 15.907 -9.418 1.00 44.31 112 HIS A CA 1
ATOM 893 C C . HIS A 1 112 ? 2.711 14.898 -10.026 1.00 44.31 112 HIS A C 1
ATOM 895 O O . HIS A 1 112 ? 3.902 14.919 -9.711 1.00 44.31 112 HIS A O 1
ATOM 901 N N . ARG A 1 113 ? 2.232 13.995 -10.898 1.00 42.16 113 ARG A N 1
ATOM 902 C CA . ARG A 1 113 ? 3.112 13.253 -11.791 1.00 42.16 113 ARG A CA 1
ATOM 903 C C . ARG A 1 113 ? 3.919 14.294 -12.566 1.00 42.16 113 ARG A C 1
ATOM 905 O O . ARG A 1 113 ? 3.301 15.198 -13.129 1.00 42.16 113 ARG A O 1
ATOM 912 N N . PRO A 1 114 ? 5.260 14.202 -12.584 1.00 39.59 114 PRO A N 1
ATOM 913 C CA . PRO A 1 114 ? 6.032 15.012 -13.505 1.00 39.59 114 PRO A CA 1
ATOM 914 C C . PRO A 1 114 ? 5.434 14.779 -14.888 1.00 39.59 114 PRO A C 1
ATOM 916 O O . PRO A 1 114 ? 5.231 13.631 -15.279 1.00 39.59 114 PRO A O 1
ATOM 919 N N . ASP A 1 115 ? 5.054 15.877 -15.532 1.00 39.84 115 ASP A N 1
ATOM 920 C CA . ASP A 1 115 ? 4.665 15.957 -16.931 1.00 39.84 115 ASP A CA 1
ATOM 921 C C . ASP A 1 115 ? 5.469 14.919 -17.736 1.00 39.84 115 ASP A C 1
ATOM 923 O O . ASP A 1 115 ? 6.675 15.042 -17.934 1.00 39.84 115 ASP A O 1
ATOM 927 N N . ILE A 1 116 ? 4.796 13.836 -18.121 1.00 41.12 116 ILE A N 1
ATOM 928 C CA . ILE A 1 116 ? 5.195 12.985 -19.242 1.00 41.12 116 ILE A CA 1
ATOM 929 C C . ILE A 1 116 ? 4.320 13.428 -20.414 1.00 41.12 116 ILE A C 1
ATOM 931 O O . ILE A 1 116 ? 3.569 12.642 -20.978 1.00 41.12 116 ILE A O 1
ATOM 935 N N . GLY A 1 117 ? 4.342 14.732 -20.695 1.00 36.00 117 GLY A N 1
ATOM 936 C CA . GLY A 1 117 ? 3.450 15.412 -21.618 1.00 36.00 117 GLY A CA 1
ATOM 937 C C . GLY A 1 117 ? 1.975 15.336 -21.218 1.00 36.00 117 GLY A C 1
ATOM 938 O O . GLY A 1 117 ? 1.485 14.390 -20.599 1.00 36.00 117 GLY A O 1
ATOM 939 N N . GLN A 1 118 ? 1.198 16.323 -21.649 1.00 37.78 118 GLN A N 1
ATOM 940 C CA . GLN A 1 118 ? -0.215 16.066 -21.923 1.00 37.78 118 GLN A CA 1
ATOM 941 C C . GLN A 1 118 ? -0.270 14.874 -22.891 1.00 37.78 118 GLN A C 1
ATOM 943 O O . GLN A 1 118 ? 0.484 14.853 -23.865 1.00 37.78 118 GLN A O 1
ATOM 948 N N . ARG A 1 119 ? -1.129 13.875 -22.648 1.00 40.38 119 ARG A N 1
ATOM 949 C CA . ARG A 1 119 ? -1.375 12.827 -23.649 1.00 40.38 119 ARG A CA 1
ATOM 950 C C . ARG A 1 119 ? -1.906 13.547 -24.884 1.00 40.38 119 ARG A C 1
ATOM 952 O O . ARG A 1 119 ? -3.049 14.000 -24.857 1.00 40.38 119 ARG A O 1
ATOM 959 N N . GLU A 1 120 ? -1.075 13.715 -25.914 1.00 32.34 120 GLU A N 1
ATOM 960 C CA . GLU A 1 120 ? -1.535 14.334 -27.152 1.00 32.34 120 GLU A CA 1
ATOM 961 C C . GLU A 1 120 ? -2.784 13.565 -27.605 1.00 32.34 120 GLU A C 1
ATOM 963 O O . GLU A 1 120 ? -2.776 12.323 -27.584 1.00 32.34 120 GLU A O 1
ATOM 968 N N . PRO A 1 121 ? -3.893 14.255 -27.936 1.00 37.53 121 PRO A N 1
ATOM 969 C CA . PRO A 1 121 ? -5.036 13.576 -28.520 1.00 37.53 121 PRO A CA 1
ATOM 970 C C . PRO A 1 121 ? -4.498 12.840 -29.735 1.00 37.53 121 PRO A C 1
ATOM 972 O O . PRO A 1 121 ? -3.759 13.446 -30.504 1.00 37.53 121 PRO A O 1
ATOM 975 N N . ALA A 1 122 ? -4.796 11.543 -29.840 1.00 36.72 122 ALA A N 1
ATOM 976 C CA . ALA A 1 122 ? -4.240 10.650 -30.847 1.00 36.72 122 ALA A CA 1
ATOM 977 C C . ALA A 1 122 ? -4.450 11.225 -32.256 1.00 36.72 122 ALA A C 1
ATOM 979 O O . ALA A 1 122 ? -5.435 10.934 -32.934 1.00 36.72 122 ALA A O 1
ATOM 980 N N . ALA A 1 123 ? -3.524 12.076 -32.688 1.00 34.28 123 ALA A N 1
ATOM 981 C CA . ALA A 1 123 ? -3.403 12.512 -34.050 1.00 34.28 123 ALA A CA 1
ATOM 982 C C . ALA A 1 123 ? -2.979 11.258 -34.794 1.00 34.28 123 ALA A C 1
ATOM 984 O O . ALA A 1 123 ? -1.977 10.638 -34.444 1.00 34.28 123 ALA A O 1
ATOM 985 N N . GLN A 1 124 ? -3.827 10.856 -35.735 1.00 39.03 124 GLN A N 1
ATOM 986 C CA . GLN A 1 124 ? -3.680 9.731 -36.648 1.00 39.03 124 GLN A CA 1
ATOM 987 C C . GLN A 1 124 ? -2.218 9.518 -37.066 1.00 39.03 124 GLN A C 1
ATOM 989 O O . GLN A 1 124 ? -1.756 10.045 -38.075 1.00 39.03 124 GLN A O 1
ATOM 994 N N . ILE A 1 125 ? -1.488 8.717 -36.289 1.00 34.56 125 ILE A N 1
ATOM 995 C CA . ILE A 1 125 ? -0.212 8.163 -36.708 1.00 34.56 125 ILE A CA 1
ATOM 996 C C . ILE A 1 125 ? -0.553 7.087 -37.730 1.00 34.56 125 ILE A C 1
ATOM 998 O O . ILE A 1 125 ? -1.197 6.084 -37.425 1.00 34.56 125 ILE A O 1
ATOM 1002 N N . GLY A 1 126 ? -0.219 7.377 -38.985 1.00 31.61 126 GLY A N 1
ATOM 1003 C CA . GLY A 1 126 ? -0.449 6.486 -40.109 1.00 31.61 126 GLY A CA 1
ATOM 1004 C C . GLY A 1 126 ? 0.099 5.095 -39.811 1.00 31.61 126 GLY A C 1
ATOM 1005 O O . GLY A 1 126 ? 1.260 4.930 -39.439 1.00 31.61 126 GLY A O 1
ATOM 1006 N N . ALA A 1 127 ? -0.765 4.101 -39.978 1.00 32.12 127 ALA A N 1
ATOM 1007 C CA . ALA A 1 127 ? -0.417 2.700 -39.905 1.00 32.12 127 ALA A CA 1
ATOM 1008 C C . ALA A 1 127 ? 0.654 2.364 -40.956 1.00 32.12 127 ALA A C 1
ATOM 1010 O O . ALA A 1 127 ? 0.380 2.344 -42.154 1.00 32.12 127 ALA A O 1
ATOM 1011 N N . ALA A 1 128 ? 1.861 2.045 -40.500 1.00 31.39 128 ALA A N 1
ATOM 1012 C CA . ALA A 1 128 ? 2.792 1.191 -41.224 1.00 31.39 128 ALA A CA 1
ATOM 1013 C C . ALA A 1 128 ? 3.070 -0.013 -40.319 1.00 31.39 128 ALA A C 1
ATOM 1015 O O . ALA A 1 128 ? 3.991 -0.017 -39.506 1.00 31.39 128 ALA A O 1
ATOM 1016 N N . GLY A 1 129 ? 2.167 -0.991 -40.386 1.00 29.52 129 GLY A N 1
ATOM 1017 C CA . GLY A 1 129 ? 2.238 -2.209 -39.593 1.00 29.52 129 GLY A CA 1
ATOM 1018 C C . GLY A 1 129 ? 3.387 -3.106 -40.045 1.00 29.52 129 GLY A C 1
ATOM 1019 O O . GLY A 1 129 ? 3.479 -3.462 -41.217 1.00 29.52 129 GLY A O 1
ATOM 1020 N N . VAL A 1 130 ? 4.217 -3.534 -39.095 1.00 33.97 130 VAL A N 1
ATOM 1021 C CA . VAL A 1 130 ? 4.922 -4.814 -39.200 1.00 33.97 130 VAL A CA 1
ATOM 1022 C C . VAL A 1 130 ? 4.052 -5.820 -38.458 1.00 33.97 130 VAL A C 1
ATOM 1024 O O . VAL A 1 130 ? 4.000 -5.829 -37.230 1.00 33.97 130 VAL A O 1
ATOM 1027 N N . GLY A 1 131 ? 3.285 -6.596 -39.222 1.00 29.75 131 GLY A N 1
ATOM 1028 C CA . GLY A 1 131 ? 2.346 -7.574 -38.689 1.00 29.75 131 GLY A CA 1
ATOM 1029 C C . GLY A 1 131 ? 3.062 -8.698 -37.946 1.00 29.75 131 GLY A C 1
ATOM 1030 O O . GLY A 1 131 ? 3.726 -9.527 -38.562 1.00 29.75 131 GLY A O 1
ATOM 1031 N N . HIS A 1 132 ? 2.868 -8.760 -36.633 1.00 29.92 132 HIS A N 1
ATOM 1032 C CA . HIS A 1 132 ? 2.749 -10.046 -35.955 1.00 29.92 132 HIS A CA 1
ATOM 1033 C C . HIS A 1 132 ? 1.277 -10.465 -36.041 1.00 29.92 132 HIS A C 1
ATOM 1035 O O . HIS A 1 132 ? 0.413 -9.593 -35.930 1.00 29.92 132 HIS A O 1
ATOM 1041 N N . PRO A 1 133 ? 0.948 -11.752 -36.255 1.00 32.50 133 PRO A N 1
ATOM 1042 C CA . PRO A 1 133 ? -0.424 -12.207 -36.109 1.00 32.50 133 PRO A CA 1
ATOM 1043 C C . PRO A 1 133 ? -0.830 -12.011 -34.646 1.00 32.50 133 PRO A C 1
ATOM 1045 O O . PRO A 1 133 ? -0.466 -12.795 -33.769 1.00 32.50 133 PRO A O 1
ATOM 1048 N N . GLU A 1 134 ? -1.545 -10.922 -34.389 1.00 32.97 134 GLU A N 1
ATOM 1049 C CA . GLU A 1 134 ? -2.220 -10.644 -33.133 1.00 32.97 134 GLU A CA 1
ATOM 1050 C C . GLU A 1 134 ? -3.285 -11.729 -32.959 1.00 32.97 134 GLU A C 1
ATOM 1052 O O . GLU A 1 134 ? -4.354 -11.693 -33.565 1.00 32.97 134 GLU A O 1
ATOM 1057 N N . LYS A 1 135 ? -2.965 -12.772 -32.186 1.00 36.78 135 LYS A N 1
ATOM 1058 C CA . LYS A 1 135 ? -4.023 -13.566 -31.573 1.00 36.78 135 LYS A CA 1
ATOM 1059 C C . LYS A 1 135 ? -4.694 -12.637 -30.577 1.00 36.78 135 LYS A C 1
ATOM 1061 O O . LYS A 1 135 ? -4.064 -12.243 -29.598 1.00 36.78 135 LYS A O 1
ATOM 1066 N N . GLU A 1 136 ? -5.938 -12.293 -30.880 1.00 33.12 136 GLU A N 1
ATOM 1067 C CA . GLU A 1 136 ? -6.831 -11.540 -30.009 1.00 33.12 136 GLU A CA 1
ATOM 1068 C C . GLU A 1 136 ? -6.702 -12.098 -28.577 1.00 33.12 136 GLU A C 1
ATOM 1070 O O . GLU A 1 136 ? -6.858 -13.314 -28.384 1.00 33.12 136 GLU A O 1
ATOM 1075 N N . PRO A 1 137 ? -6.312 -11.279 -27.582 1.00 41.12 137 PRO A N 1
ATOM 1076 C CA . PRO A 1 137 ? -6.220 -11.749 -26.209 1.00 41.12 137 PRO A CA 1
ATOM 1077 C C . PRO A 1 137 ? -7.602 -12.262 -25.783 1.00 41.12 137 PRO A C 1
ATOM 1079 O O . PRO A 1 137 ? -8.610 -11.629 -26.112 1.00 41.12 137 PRO A O 1
ATOM 1082 N N . PRO A 1 138 ? -7.687 -13.414 -25.088 1.00 47.44 138 PRO A N 1
ATOM 1083 C CA . PRO A 1 138 ? -8.974 -13.940 -24.661 1.00 47.44 138 PRO A CA 1
ATOM 1084 C C . PRO A 1 138 ? -9.701 -12.880 -23.822 1.00 47.44 138 PRO A C 1
ATOM 1086 O O . PRO A 1 138 ? -9.052 -12.190 -23.026 1.00 47.44 138 PRO A O 1
ATOM 1089 N N . PRO A 1 139 ? -11.027 -12.727 -23.991 1.00 45.72 139 PRO A N 1
ATOM 1090 C CA . PRO A 1 139 ? -11.790 -11.776 -23.200 1.00 45.72 139 PRO A CA 1
ATOM 1091 C C . PRO A 1 139 ? -11.577 -12.069 -21.708 1.00 45.72 139 PRO A C 1
ATOM 1093 O O . PRO A 1 139 ? -11.456 -13.243 -21.334 1.00 45.72 139 PRO A O 1
ATOM 1096 N N . PRO A 1 140 ? -11.522 -11.033 -20.851 1.00 39.88 140 PRO A N 1
ATOM 1097 C CA . PRO A 1 140 ? -11.355 -11.236 -19.419 1.00 39.88 140 PRO A CA 1
ATOM 1098 C C . PRO A 1 140 ? -12.440 -12.201 -18.920 1.00 39.88 140 PRO A C 1
ATOM 1100 O O . PRO A 1 140 ? -13.608 -12.036 -19.296 1.00 39.88 140 PRO A O 1
ATOM 1103 N N . PRO A 1 141 ? -12.093 -13.215 -18.104 1.00 40.19 141 PRO A N 1
ATOM 1104 C CA . PRO A 1 141 ? -13.098 -14.105 -17.555 1.00 40.19 141 PRO A CA 1
ATOM 1105 C C . PRO A 1 141 ? -14.098 -13.265 -16.762 1.00 40.19 141 PRO A C 1
ATOM 1107 O O . PRO A 1 141 ? -13.732 -12.489 -15.878 1.00 40.19 141 PRO A O 1
ATOM 1110 N N . THR A 1 142 ? -15.377 -13.396 -17.112 1.00 34.41 142 THR A N 1
ATOM 1111 C CA . THR A 1 142 ? -16.467 -12.837 -16.314 1.00 34.41 142 THR A CA 1
ATOM 1112 C C . THR A 1 142 ? -16.333 -13.401 -14.898 1.00 34.41 142 THR A C 1
ATOM 1114 O O . THR A 1 142 ? -16.177 -14.618 -14.772 1.00 34.41 142 THR A O 1
ATOM 1117 N N . PRO A 1 143 ? -16.357 -12.578 -13.834 1.00 34.12 143 PRO A N 1
ATOM 1118 C CA . PRO A 1 143 ? -16.247 -13.092 -12.479 1.00 34.12 143 PRO A CA 1
ATOM 1119 C C . PRO A 1 143 ? -17.408 -14.053 -12.203 1.00 34.12 143 PRO A C 1
ATOM 1121 O O . PRO A 1 143 ? -18.562 -13.648 -12.061 1.00 34.12 143 PRO A O 1
ATOM 1124 N N . THR A 1 144 ? -17.091 -15.347 -12.151 1.00 30.72 144 THR A N 1
ATOM 1125 C CA . THR A 1 144 ? -18.004 -16.407 -11.733 1.00 30.72 144 THR A CA 1
ATOM 1126 C C . THR A 1 144 ? -18.281 -16.226 -10.244 1.00 30.72 144 THR A C 1
ATOM 1128 O O . THR A 1 144 ? -17.521 -16.690 -9.396 1.00 30.72 144 THR A O 1
ATOM 1131 N N . GLN A 1 145 ? -19.375 -15.540 -9.907 1.00 36.41 145 GLN A N 1
ATOM 1132 C CA . GLN A 1 145 ? -19.905 -15.556 -8.548 1.00 36.41 145 GLN A CA 1
ATOM 1133 C C . GLN A 1 145 ? -20.417 -16.966 -8.239 1.00 36.41 145 GLN A C 1
ATOM 1135 O O . GLN A 1 145 ? -21.462 -17.380 -8.735 1.00 36.41 145 GLN A O 1
ATOM 1140 N N . THR A 1 146 ? -19.673 -17.703 -7.417 1.00 28.88 146 THR A N 1
ATOM 1141 C CA . THR A 1 146 ? -20.135 -18.959 -6.819 1.00 28.88 146 THR A CA 1
ATOM 1142 C C . THR A 1 146 ? -20.290 -18.751 -5.320 1.00 28.88 146 THR A C 1
ATOM 1144 O O . THR A 1 146 ? -19.322 -18.419 -4.647 1.00 28.88 146 THR A O 1
ATOM 1147 N N . GLY A 1 147 ? -21.491 -19.014 -4.802 1.00 30.50 147 GLY A N 1
ATOM 1148 C CA . GLY A 1 147 ? -21.691 -19.334 -3.388 1.00 30.50 147 GLY A CA 1
ATOM 1149 C C . GLY A 1 147 ? -22.255 -18.207 -2.531 1.00 30.50 147 GLY A C 1
ATOM 1150 O O . GLY A 1 147 ? -21.537 -17.406 -1.952 1.00 30.50 147 GLY A O 1
ATOM 1151 N N . THR A 1 148 ? -23.575 -18.227 -2.401 1.00 39.72 148 THR A N 1
ATOM 1152 C CA . THR A 1 148 ? -24.406 -17.460 -1.476 1.00 39.72 148 THR A CA 1
ATOM 1153 C C . THR A 1 148 ? -24.051 -17.695 -0.003 1.00 39.72 148 THR A C 1
ATOM 1155 O O . THR A 1 148 ? -24.257 -18.796 0.503 1.00 39.72 148 THR A O 1
ATOM 1158 N N . MET A 1 149 ? -23.675 -16.634 0.712 1.00 32.47 149 MET A N 1
ATOM 1159 C CA . MET A 1 149 ? -24.102 -16.383 2.093 1.00 32.47 149 MET A CA 1
ATOM 1160 C C . MET A 1 149 ? -24.542 -14.919 2.149 1.00 32.47 149 MET A C 1
ATOM 1162 O O . MET A 1 149 ? -23.808 -14.038 1.710 1.00 32.47 149 MET A O 1
ATOM 1166 N N . GLY A 1 150 ? -25.784 -14.681 2.577 1.00 30.33 150 GLY A N 1
ATOM 1167 C CA . GLY A 1 150 ? -26.407 -13.358 2.537 1.00 30.33 150 GLY A CA 1
ATOM 1168 C C . GLY A 1 150 ? -25.552 -12.304 3.254 1.00 30.33 150 GLY A C 1
ATOM 1169 O O . GLY A 1 150 ? -24.980 -12.608 4.303 1.00 30.33 150 GLY A O 1
ATOM 1170 N N . PRO A 1 151 ? -25.434 -11.086 2.701 1.00 41.41 151 PRO A N 1
ATOM 1171 C CA . PRO A 1 151 ? -24.540 -10.079 3.249 1.00 41.41 151 PRO A CA 1
ATOM 1172 C C . PRO A 1 151 ? -25.021 -9.636 4.641 1.00 41.41 151 PRO A C 1
ATOM 1174 O O . PRO A 1 151 ? -26.211 -9.340 4.792 1.00 41.41 151 PRO A O 1
ATOM 1177 N N . PRO A 1 152 ? -24.142 -9.506 5.656 1.00 41.34 152 PRO A N 1
ATOM 1178 C CA . PRO A 1 152 ? -24.406 -8.536 6.710 1.00 41.34 152 PRO A CA 1
ATOM 1179 C C . PRO A 1 152 ? -24.533 -7.177 6.016 1.00 41.34 152 PRO A C 1
ATOM 1181 O O . PRO A 1 152 ? -23.652 -6.805 5.244 1.00 41.34 152 PRO A O 1
ATOM 1184 N N . THR A 1 153 ? -25.674 -6.516 6.213 1.00 43.28 153 THR A N 1
ATOM 1185 C CA . THR A 1 153 ? -26.136 -5.309 5.515 1.00 43.28 153 THR A CA 1
ATOM 1186 C C . THR A 1 153 ? -24.990 -4.402 5.065 1.00 43.28 153 THR A C 1
ATOM 1188 O O . THR A 1 153 ? -24.450 -3.615 5.840 1.00 43.28 153 THR A O 1
ATOM 1191 N N . VAL A 1 154 ? -24.627 -4.529 3.787 1.00 49.59 154 VAL A N 1
ATOM 1192 C CA . VAL A 1 154 ? -23.765 -3.589 3.074 1.00 49.59 154 VAL A CA 1
ATOM 1193 C C . VAL A 1 154 ? -24.566 -2.300 2.981 1.00 49.59 154 VAL A C 1
ATOM 1195 O O . VAL A 1 154 ? -25.617 -2.285 2.343 1.00 49.59 154 VAL A O 1
ATOM 1198 N N . VAL A 1 155 ? -24.117 -1.239 3.648 1.00 53.16 155 VAL A N 1
ATOM 1199 C CA . VAL A 1 155 ? -24.644 0.105 3.406 1.00 53.16 155 VAL A CA 1
ATOM 1200 C C . VAL A 1 155 ? -23.785 0.690 2.288 1.00 53.16 155 VAL A C 1
ATOM 1202 O O . VAL A 1 155 ? -22.663 1.116 2.564 1.00 53.16 155 VAL A O 1
ATOM 1205 N N . PRO A 1 156 ? -24.233 0.654 1.018 1.00 53.25 156 PRO A N 1
ATOM 1206 C CA . PRO A 1 156 ? -23.509 1.327 -0.045 1.00 53.25 156 PRO A CA 1
ATOM 1207 C C . PRO A 1 156 ? -23.464 2.821 0.276 1.00 53.25 156 PRO A C 1
ATOM 1209 O O . PRO A 1 156 ? -24.489 3.438 0.573 1.00 53.25 156 PRO A O 1
ATOM 1212 N N . LEU A 1 157 ? -22.260 3.381 0.245 1.00 48.25 157 LEU A N 1
ATOM 1213 C CA . LEU A 1 157 ? -22.040 4.808 0.442 1.00 48.25 157 LEU A CA 1
ATOM 1214 C C . LEU A 1 157 ? -22.711 5.594 -0.678 1.00 48.25 157 LEU A C 1
ATOM 1216 O O . LEU A 1 157 ? -22.754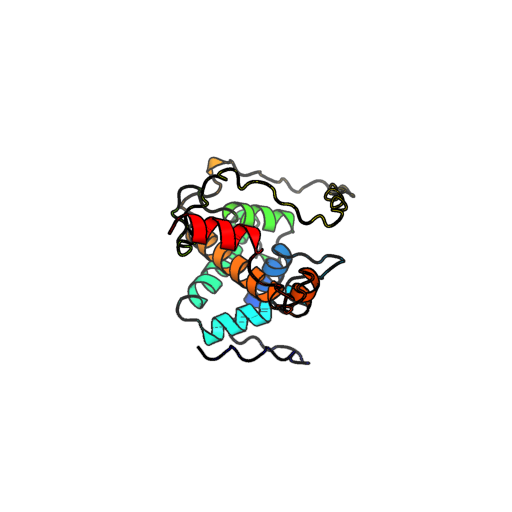 5.140 -1.827 1.00 48.25 157 LEU A O 1
ATOM 1220 N N . LYS A 1 158 ? -23.216 6.785 -0.354 1.00 58.09 158 LYS A N 1
ATOM 1221 C CA . LYS A 1 158 ? -23.714 7.697 -1.385 1.00 58.09 158 LYS A CA 1
ATOM 1222 C C . LYS A 1 158 ? -22.523 8.192 -2.207 1.00 58.09 158 LYS A C 1
ATOM 1224 O O . LYS A 1 158 ? -21.445 8.418 -1.667 1.00 58.09 158 LYS A O 1
ATOM 1229 N N . GLU A 1 159 ? -22.707 8.374 -3.514 1.00 56.22 159 GLU A N 1
ATOM 1230 C CA . GLU A 1 159 ? -21.624 8.734 -4.453 1.00 56.22 159 GLU A CA 1
ATOM 1231 C C . GLU A 1 159 ? -20.890 10.035 -4.067 1.00 56.22 159 GLU A C 1
ATOM 1233 O O . GLU A 1 159 ? -19.716 10.214 -4.360 1.00 56.22 159 GLU A O 1
ATOM 1238 N N . GLU A 1 160 ? -21.589 10.909 -3.350 1.00 51.47 160 GLU A N 1
ATOM 1239 C CA . GLU A 1 160 ? -21.162 12.204 -2.811 1.00 51.47 160 GLU A CA 1
ATOM 1240 C C . GLU A 1 160 ? -20.263 12.107 -1.559 1.00 51.47 160 GLU A C 1
ATOM 1242 O O . GLU A 1 160 ? -19.584 13.070 -1.211 1.00 51.47 160 GLU A O 1
ATOM 1247 N N . GLU A 1 161 ? -20.199 10.941 -0.911 1.00 54.50 161 GLU A N 1
ATOM 1248 C CA . GLU A 1 161 ? -19.277 10.656 0.199 1.00 54.50 161 GLU A CA 1
ATOM 1249 C C . GLU A 1 161 ? -17.963 10.029 -0.296 1.00 54.50 161 GLU A C 1
ATOM 1251 O O . GLU A 1 161 ? -16.963 10.020 0.422 1.00 54.50 161 GLU A O 1
ATOM 1256 N N . LYS A 1 162 ? -17.929 9.528 -1.537 1.00 53.31 162 LYS A N 1
ATOM 1257 C CA . LYS A 1 162 ? -16.703 9.028 -2.165 1.00 53.31 162 LYS A CA 1
ATOM 1258 C C . LYS A 1 162 ? -15.812 10.213 -2.550 1.00 53.31 162 LYS A C 1
ATOM 1260 O O . LYS A 1 162 ? -16.294 11.217 -3.066 1.00 53.31 162 LYS A O 1
ATOM 1265 N N . HIS A 1 163 ? -14.502 10.102 -2.325 1.00 59.19 163 HIS A N 1
ATOM 1266 C CA . HIS A 1 163 ? -13.509 11.101 -2.764 1.00 59.19 163 HIS A CA 1
ATOM 1267 C C . HIS A 1 163 ? -13.655 12.498 -2.141 1.00 59.19 163 HIS A C 1
ATOM 1269 O O . HIS A 1 163 ? -13.077 13.463 -2.645 1.00 59.19 163 HIS A O 1
ATOM 1275 N N . ALA A 1 164 ? -14.397 12.623 -1.038 1.00 59.59 164 ALA A N 1
ATOM 1276 C CA . ALA A 1 164 ? -14.488 13.877 -0.310 1.00 59.59 164 ALA A CA 1
ATOM 1277 C C . ALA A 1 164 ? -13.083 14.355 0.097 1.00 59.59 164 ALA A C 1
ATOM 1279 O O . ALA A 1 164 ? -12.254 13.563 0.547 1.00 59.59 164 ALA A O 1
ATOM 1280 N N . THR A 1 165 ? -12.825 15.664 0.024 1.00 61.03 165 THR A N 1
ATOM 1281 C CA . THR A 1 165 ? -11.585 16.300 0.521 1.00 61.03 165 THR A CA 1
ATOM 1282 C C . THR A 1 165 ? -11.245 15.881 1.963 1.00 61.03 165 THR A C 1
ATOM 1284 O O . THR A 1 165 ? -10.075 15.856 2.353 1.00 61.03 165 THR A O 1
ATOM 1287 N N . ALA A 1 166 ? -12.265 15.478 2.733 1.00 68.81 166 ALA A N 1
ATOM 1288 C CA . ALA A 1 166 ? -12.156 14.879 4.061 1.00 68.81 166 ALA A CA 1
ATOM 1289 C C . ALA A 1 166 ? -11.224 13.649 4.125 1.00 68.81 166 ALA A C 1
ATOM 1291 O O . ALA A 1 166 ? -10.597 13.422 5.155 1.00 68.81 166 ALA A O 1
ATOM 1292 N N . TYR A 1 167 ? -11.072 12.895 3.032 1.00 80.50 167 TYR A N 1
ATOM 1293 C CA . TYR A 1 167 ? -10.234 11.694 2.960 1.00 80.50 167 TYR A CA 1
ATOM 1294 C C . TYR A 1 167 ? -8.879 11.920 2.283 1.00 80.50 167 TYR A C 1
ATOM 1296 O O . TYR A 1 167 ? -8.182 10.960 1.965 1.00 80.50 167 TYR A O 1
ATOM 1304 N N . SER A 1 168 ? -8.464 13.176 2.092 1.00 80.75 168 SER A N 1
ATOM 1305 C CA . SER A 1 168 ? -7.191 13.537 1.444 1.00 80.75 168 SER A CA 1
ATOM 1306 C C . SER A 1 168 ? -5.967 12.809 2.021 1.00 80.75 168 SER A C 1
ATOM 1308 O O . SER A 1 168 ? -5.105 12.361 1.265 1.00 80.75 168 SER A O 1
ATOM 1310 N N . ALA A 1 169 ? -5.904 12.614 3.343 1.00 85.44 169 ALA A N 1
ATOM 1311 C CA . ALA A 1 169 ? -4.835 11.845 3.985 1.00 85.44 169 ALA A CA 1
ATOM 1312 C C . ALA A 1 169 ? -4.847 10.361 3.570 1.00 85.44 169 ALA A C 1
ATOM 1314 O O . ALA A 1 169 ? -3.803 9.817 3.205 1.00 85.44 169 ALA A O 1
ATOM 1315 N N . GLY A 1 170 ? -6.026 9.730 3.570 1.00 89.69 170 GLY A N 1
ATOM 1316 C CA . GLY A 1 170 ? -6.216 8.345 3.136 1.00 89.69 170 GLY A CA 1
ATOM 1317 C C . GLY A 1 170 ? -5.934 8.157 1.642 1.00 89.69 170 GLY A C 1
ATOM 1318 O O . GLY A 1 170 ? -5.235 7.219 1.268 1.00 89.69 170 GLY A O 1
ATOM 1319 N N . ILE A 1 171 ? -6.373 9.092 0.793 1.00 89.06 171 ILE A N 1
ATOM 1320 C CA . ILE A 1 171 ? -6.094 9.101 -0.656 1.00 89.06 171 ILE A CA 1
ATOM 1321 C C . ILE A 1 171 ? -4.587 9.184 -0.917 1.00 89.06 171 ILE A C 1
ATOM 1323 O O . ILE A 1 171 ? -4.043 8.401 -1.702 1.00 89.06 171 ILE A O 1
ATOM 1327 N N . ALA A 1 172 ? -3.890 10.107 -0.248 1.00 87.38 172 ALA A N 1
ATOM 1328 C CA . ALA A 1 172 ? -2.451 10.276 -0.415 1.00 87.38 172 ALA A CA 1
ATOM 1329 C C . ALA A 1 172 ? -1.670 9.039 0.054 1.00 87.38 172 ALA A C 1
ATOM 1331 O O . ALA A 1 172 ? -0.709 8.629 -0.599 1.00 87.38 172 ALA A O 1
ATOM 1332 N N . PHE A 1 173 ? -2.092 8.432 1.165 1.00 93.94 173 PHE A N 1
ATOM 1333 C CA . PHE A 1 173 ? -1.543 7.167 1.637 1.00 93.94 173 PHE A CA 1
ATOM 1334 C C . PHE A 1 173 ? -1.771 6.034 0.634 1.00 93.94 173 PHE A C 1
ATOM 1336 O O . PHE A 1 173 ? -0.810 5.381 0.240 1.00 93.94 173 PHE A O 1
ATOM 1343 N N . PHE A 1 174 ? -3.014 5.804 0.208 1.00 94.81 174 PHE A N 1
ATOM 1344 C CA . PHE A 1 174 ? -3.348 4.678 -0.659 1.00 94.81 174 PHE A CA 1
ATOM 1345 C C . PHE A 1 174 ? -2.682 4.800 -2.025 1.00 94.81 174 PHE A C 1
ATOM 1347 O O . PHE A 1 174 ? -2.187 3.811 -2.557 1.00 94.81 174 PHE A O 1
ATOM 1354 N N . THR A 1 175 ? -2.588 6.019 -2.559 1.00 91.44 175 THR A N 1
ATOM 1355 C CA . THR A 1 175 ? -1.837 6.291 -3.790 1.00 91.44 175 THR A CA 1
ATOM 1356 C C . THR A 1 175 ? -0.371 5.896 -3.634 1.00 91.44 175 THR A C 1
ATOM 1358 O O . THR A 1 175 ? 0.131 5.111 -4.435 1.00 91.44 175 THR A O 1
ATOM 1361 N N . LEU A 1 176 ? 0.296 6.361 -2.571 1.00 92.44 176 LEU A N 1
ATOM 1362 C CA . LEU A 1 176 ? 1.687 6.004 -2.285 1.00 92.44 176 LEU A CA 1
ATOM 1363 C C . LEU A 1 176 ? 1.861 4.491 -2.098 1.00 92.44 176 LEU A C 1
ATOM 1365 O O . LEU A 1 176 ? 2.757 3.897 -2.691 1.00 92.44 176 LEU A O 1
ATOM 1369 N N . PHE A 1 177 ? 1.008 3.863 -1.288 1.00 96.75 177 PHE A N 1
ATOM 1370 C CA . PHE A 1 177 ? 1.098 2.436 -0.988 1.00 96.75 177 PHE A CA 1
ATOM 1371 C C . PHE A 1 177 ? 0.878 1.586 -2.245 1.00 96.75 177 PHE A C 1
ATOM 1373 O O . PHE A 1 177 ? 1.622 0.635 -2.484 1.00 96.75 177 PHE A O 1
ATOM 1380 N N . ARG A 1 178 ? -0.088 1.954 -3.095 1.00 95.88 178 ARG A N 1
ATOM 1381 C CA . ARG A 1 178 ? -0.339 1.304 -4.387 1.00 95.88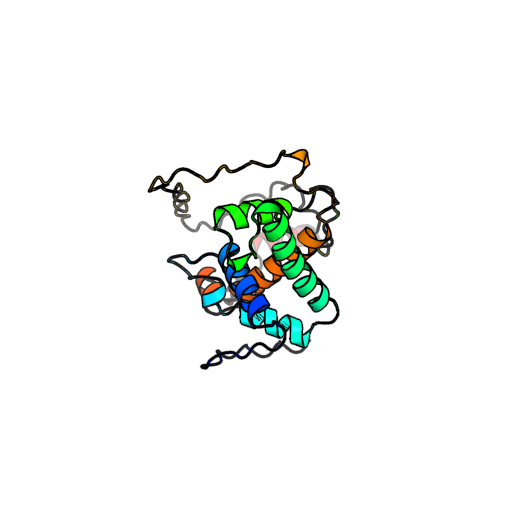 178 ARG A CA 1
ATOM 1382 C C . ARG A 1 178 ? 0.833 1.459 -5.346 1.00 95.88 178 ARG A C 1
ATOM 1384 O O . ARG A 1 178 ? 1.231 0.470 -5.955 1.00 95.88 178 ARG A O 1
ATOM 1391 N N . ASP A 1 179 ? 1.401 2.655 -5.461 1.00 94.50 179 ASP A N 1
ATOM 1392 C CA . ASP A 1 179 ? 2.537 2.906 -6.351 1.00 94.50 179 ASP A CA 1
ATOM 1393 C C . ASP A 1 179 ? 3.782 2.124 -5.898 1.00 94.50 179 ASP A C 1
ATOM 1395 O O . ASP A 1 179 ? 4.469 1.516 -6.722 1.00 94.50 179 ASP A O 1
ATOM 1399 N N . LEU A 1 180 ? 4.039 2.056 -4.586 1.00 95.44 180 LEU A N 1
ATOM 1400 C CA . LEU A 1 180 ? 5.110 1.224 -4.032 1.00 95.44 180 LEU A CA 1
ATOM 1401 C C . LEU A 1 180 ? 4.829 -0.273 -4.207 1.00 95.44 180 LEU A C 1
ATOM 1403 O O . LEU A 1 180 ? 5.756 -1.021 -4.504 1.00 95.44 180 LEU A O 1
ATOM 1407 N N . THR A 1 181 ? 3.569 -0.704 -4.083 1.00 97.12 181 THR A N 1
ATOM 1408 C CA . THR A 1 181 ? 3.174 -2.105 -4.301 1.00 97.12 181 THR A CA 1
ATOM 1409 C C . THR A 1 181 ? 3.417 -2.515 -5.751 1.00 97.12 181 THR A C 1
ATOM 1411 O O . THR A 1 181 ? 4.076 -3.517 -6.012 1.00 97.12 181 THR A O 1
ATOM 1414 N N . ALA A 1 182 ? 2.952 -1.707 -6.705 1.00 95.56 182 ALA A N 1
ATOM 1415 C CA . ALA A 1 182 ? 3.179 -1.949 -8.125 1.00 95.56 182 ALA A CA 1
ATOM 1416 C C . ALA A 1 182 ? 4.676 -1.935 -8.468 1.00 95.56 182 ALA A C 1
ATOM 1418 O O . ALA A 1 182 ? 5.149 -2.807 -9.194 1.00 95.56 182 ALA A O 1
ATOM 1419 N N . THR A 1 183 ? 5.434 -0.987 -7.910 1.00 94.19 183 THR A N 1
ATOM 1420 C CA . THR A 1 183 ? 6.886 -0.913 -8.111 1.00 94.19 183 THR A CA 1
ATOM 1421 C C . THR A 1 183 ? 7.584 -2.155 -7.562 1.00 94.19 183 THR A C 1
ATOM 1423 O O . THR A 1 183 ? 8.330 -2.799 -8.294 1.00 94.19 183 THR A O 1
ATOM 1426 N N . GLY A 1 184 ? 7.331 -2.531 -6.306 1.00 93.88 184 GLY A N 1
ATOM 1427 C CA . GLY A 1 184 ? 7.927 -3.718 -5.691 1.00 93.88 184 GLY A CA 1
ATOM 1428 C C . GLY A 1 184 ? 7.583 -4.997 -6.456 1.00 93.88 184 GLY A C 1
ATOM 1429 O O . GLY A 1 184 ? 8.478 -5.764 -6.803 1.00 93.88 184 GLY A O 1
ATOM 1430 N N . PHE A 1 185 ? 6.312 -5.176 -6.823 1.00 95.88 185 PHE A N 1
ATOM 1431 C CA . PHE A 1 185 ? 5.871 -6.344 -7.578 1.00 95.88 185 PHE A CA 1
ATOM 1432 C C . PHE A 1 185 ? 6.521 -6.425 -8.964 1.00 95.88 185 PHE A C 1
ATOM 1434 O O . PHE A 1 185 ? 7.186 -7.414 -9.262 1.00 95.88 185 PHE A O 1
ATOM 1441 N N . PHE A 1 186 ? 6.402 -5.392 -9.805 1.00 94.06 186 PHE A N 1
ATOM 1442 C CA . PHE A 1 186 ? 6.879 -5.436 -11.198 1.00 94.06 186 PHE A CA 1
ATOM 1443 C C . PHE A 1 186 ? 8.397 -5.293 -11.361 1.00 94.06 186 PHE A C 1
ATOM 1445 O O . PHE A 1 186 ? 8.915 -5.486 -12.460 1.00 94.06 186 PHE A O 1
ATOM 1452 N N . THR A 1 187 ? 9.121 -4.998 -10.281 1.00 89.94 187 THR A N 1
ATOM 1453 C CA . THR A 1 187 ? 10.590 -5.089 -10.241 1.00 89.94 187 THR A CA 1
ATOM 1454 C C . THR A 1 187 ? 11.099 -6.405 -9.647 1.00 89.94 187 THR A C 1
ATOM 1456 O O . THR A 1 187 ? 12.296 -6.686 -9.731 1.00 89.94 187 THR A O 1
ATOM 1459 N N . SER A 1 188 ? 10.216 -7.231 -9.078 1.00 90.94 188 SER A N 1
ATOM 1460 C CA . SER A 1 188 ? 10.562 -8.560 -8.571 1.00 90.94 188 SER A CA 1
ATOM 1461 C C . SER A 1 188 ? 10.771 -9.568 -9.708 1.00 90.94 188 SER A C 1
ATOM 1463 O O . SER A 1 188 ? 10.294 -9.383 -10.828 1.00 90.94 188 SER A O 1
ATOM 1465 N N . GLU A 1 189 ? 11.433 -10.693 -9.416 1.00 89.50 189 GLU A N 1
ATOM 1466 C CA . GLU A 1 189 ? 11.565 -11.798 -10.379 1.00 89.50 189 GLU A CA 1
ATOM 1467 C C . GLU A 1 189 ? 10.195 -12.310 -10.857 1.00 89.50 189 GLU A C 1
ATOM 1469 O O . GLU A 1 189 ? 10.029 -12.639 -12.031 1.00 89.50 189 GLU A O 1
ATOM 1474 N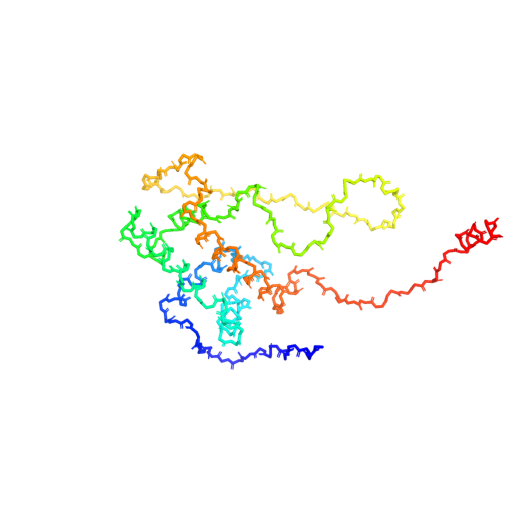 N . ILE A 1 190 ? 9.215 -12.352 -9.953 1.00 90.31 190 ILE A N 1
ATOM 1475 C CA . ILE A 1 190 ? 7.846 -12.778 -10.239 1.00 90.31 190 ILE A CA 1
ATOM 1476 C C . ILE A 1 190 ? 7.170 -11.800 -11.209 1.00 90.31 190 ILE A C 1
ATOM 1478 O O . ILE A 1 190 ? 6.694 -12.214 -12.263 1.00 90.31 190 ILE A O 1
ATOM 1482 N N . GLY A 1 191 ? 7.190 -10.501 -10.907 1.00 90.44 191 GLY A N 1
ATOM 1483 C CA . GLY A 1 191 ? 6.555 -9.492 -11.756 1.00 90.44 191 GLY A CA 1
ATOM 1484 C C . GLY A 1 191 ? 7.264 -9.275 -13.096 1.00 90.44 191 GLY A C 1
ATOM 1485 O O . GLY A 1 191 ? 6.614 -9.013 -14.102 1.00 90.44 191 GLY A O 1
ATOM 1486 N N . ILE A 1 192 ? 8.585 -9.448 -13.174 1.00 88.81 192 ILE A N 1
ATOM 1487 C CA . ILE A 1 192 ? 9.306 -9.401 -14.459 1.00 88.81 192 ILE A CA 1
ATOM 1488 C C . ILE A 1 192 ? 8.869 -10.558 -15.371 1.00 88.81 192 ILE A C 1
ATOM 1490 O O . ILE A 1 192 ? 8.685 -10.360 -16.576 1.00 88.81 192 ILE A O 1
ATOM 1494 N N . LYS A 1 193 ? 8.674 -11.758 -14.804 1.00 87.81 193 LYS A N 1
ATOM 1495 C CA . LYS A 1 193 ? 8.128 -12.913 -15.536 1.00 87.81 193 LYS A CA 1
ATOM 1496 C C . LYS A 1 193 ? 6.677 -12.676 -15.954 1.00 87.81 193 LYS A C 1
ATOM 1498 O O . LYS A 1 193 ? 6.338 -12.989 -17.092 1.00 87.81 193 LYS A O 1
ATOM 1503 N N . ASP A 1 194 ? 5.864 -12.082 -15.079 1.00 88.50 194 ASP A N 1
ATOM 1504 C CA . ASP A 1 194 ? 4.474 -11.691 -15.354 1.00 88.50 194 ASP A CA 1
ATOM 1505 C C . ASP A 1 194 ? 4.351 -10.786 -16.589 1.00 88.50 194 ASP A C 1
ATOM 1507 O O . ASP A 1 194 ? 3.523 -11.023 -17.470 1.00 88.50 194 ASP A O 1
ATOM 1511 N N . LEU A 1 195 ? 5.227 -9.780 -16.680 1.00 87.19 195 LEU A N 1
ATOM 1512 C CA . LEU A 1 195 ? 5.283 -8.840 -17.801 1.00 87.19 195 LEU A CA 1
ATOM 1513 C C . LEU A 1 195 ? 5.758 -9.481 -19.110 1.00 87.19 195 LEU A C 1
ATOM 1515 O O . LEU A 1 195 ? 5.723 -8.823 -20.150 1.00 87.19 195 LEU A O 1
ATOM 1519 N N . ALA A 1 196 ? 6.256 -10.722 -19.063 1.00 84.88 196 ALA A N 1
ATOM 1520 C CA . ALA A 1 196 ? 7.013 -11.347 -20.141 1.00 84.88 196 ALA A CA 1
ATOM 1521 C C . ALA A 1 196 ? 8.128 -10.421 -20.662 1.00 84.88 196 ALA A C 1
ATOM 1523 O O . ALA A 1 196 ? 8.406 -10.361 -21.861 1.00 84.88 196 ALA A O 1
ATOM 1524 N N . PHE A 1 197 ? 8.756 -9.656 -19.760 1.00 78.62 197 PHE A N 1
ATOM 1525 C CA . PHE A 1 197 ? 9.754 -8.671 -20.146 1.00 78.62 197 PHE A CA 1
ATOM 1526 C C . PHE A 1 197 ? 10.996 -9.378 -20.699 1.00 78.62 197 PHE A C 1
ATOM 1528 O O . PHE A 1 197 ? 11.749 -10.023 -19.973 1.00 78.62 197 PHE A O 1
ATOM 1535 N N . MET A 1 198 ? 11.226 -9.241 -22.005 1.00 73.75 198 MET A N 1
ATOM 1536 C CA . MET A 1 198 ? 12.324 -9.909 -22.716 1.00 73.75 198 MET A CA 1
ATOM 1537 C C . MET A 1 198 ? 13.673 -9.176 -22.594 1.00 73.75 198 MET A C 1
ATOM 1539 O O . MET A 1 198 ? 14.675 -9.628 -23.153 1.00 73.75 198 MET A O 1
ATOM 1543 N N . GLY A 1 199 ? 13.722 -8.049 -21.877 1.00 75.00 199 GLY A N 1
ATOM 1544 C CA . GLY A 1 199 ? 14.891 -7.174 -21.826 1.00 75.00 199 GLY A CA 1
ATOM 1545 C C . GLY A 1 199 ? 15.028 -6.273 -23.053 1.00 75.00 199 GLY A C 1
ATOM 1546 O O . GLY A 1 199 ? 14.265 -6.360 -24.015 1.00 75.00 199 GLY A O 1
ATOM 1547 N N . ASN A 1 200 ? 16.040 -5.405 -23.027 1.00 77.25 200 ASN A N 1
ATOM 1548 C CA . ASN A 1 200 ? 16.393 -4.567 -24.169 1.00 77.25 200 ASN A CA 1
ATOM 1549 C C . ASN A 1 200 ? 17.222 -5.402 -25.158 1.00 77.25 200 ASN A C 1
ATOM 1551 O O . ASN A 1 200 ? 18.454 -5.372 -25.138 1.00 77.25 200 ASN A O 1
ATOM 1555 N N . GLN A 1 201 ? 16.545 -6.225 -25.960 1.00 77.12 201 GLN A N 1
ATOM 1556 C CA . GLN A 1 201 ? 17.209 -7.032 -26.979 1.00 77.12 201 GLN A CA 1
ATOM 1557 C C . GLN A 1 201 ? 17.753 -6.112 -28.082 1.00 77.12 201 GLN A C 1
ATOM 1559 O O . GLN A 1 201 ? 17.021 -5.236 -28.551 1.00 77.12 201 GLN A O 1
ATOM 1564 N N . PRO A 1 202 ? 19.017 -6.279 -28.513 1.00 73.69 202 PRO A N 1
ATOM 1565 C CA . PRO A 1 202 ? 19.542 -5.517 -29.630 1.00 73.69 202 PRO A CA 1
ATOM 1566 C C . PRO A 1 202 ? 18.726 -5.845 -30.881 1.00 73.69 202 PRO A C 1
ATOM 1568 O O . PRO A 1 202 ? 18.762 -6.963 -31.391 1.00 73.69 202 PRO A O 1
ATOM 1571 N N . TYR A 1 203 ? 17.969 -4.866 -31.364 1.00 78.50 203 TYR A N 1
ATOM 1572 C CA . TYR A 1 203 ? 17.295 -4.963 -32.649 1.00 78.50 203 TYR A CA 1
ATOM 1573 C C . TYR A 1 203 ? 18.333 -4.794 -33.765 1.00 78.50 203 TYR A C 1
ATOM 1575 O O . TYR A 1 203 ? 19.149 -3.870 -33.717 1.00 78.50 203 TYR A O 1
ATOM 1583 N N . ASP A 1 204 ? 18.301 -5.665 -34.776 1.00 80.50 204 ASP A N 1
ATOM 1584 C CA . ASP A 1 204 ? 19.152 -5.581 -35.973 1.00 80.50 204 ASP A CA 1
ATOM 1585 C C . ASP A 1 204 ? 18.652 -4.454 -36.894 1.00 80.50 204 ASP A C 1
ATOM 1587 O O . ASP A 1 204 ? 18.086 -4.672 -37.968 1.00 80.50 204 ASP A O 1
ATOM 1591 N N . TRP A 1 205 ? 18.795 -3.216 -36.415 1.00 83.44 205 TRP A N 1
ATOM 1592 C CA . TRP A 1 205 ? 18.397 -2.015 -37.133 1.00 83.44 205 TRP A CA 1
ATOM 1593 C C . TRP A 1 205 ? 19.243 -1.870 -38.400 1.00 83.44 205 TRP A C 1
ATOM 1595 O O . TRP A 1 205 ? 20.421 -1.519 -38.345 1.00 83.44 205 TRP A O 1
ATOM 1605 N N . LYS A 1 206 ? 18.622 -2.082 -39.564 1.00 85.06 206 LYS A N 1
ATOM 1606 C CA . LYS A 1 206 ? 19.271 -1.975 -40.883 1.00 85.06 206 LYS A CA 1
ATOM 1607 C C . LYS A 1 206 ? 19.530 -0.540 -41.352 1.00 85.06 206 LYS A C 1
ATOM 1609 O O . LYS A 1 206 ? 19.916 -0.334 -42.499 1.00 85.06 206 LYS A O 1
ATOM 1614 N N . GLY A 1 207 ? 19.366 0.448 -40.475 1.00 84.38 207 GLY A N 1
ATOM 1615 C CA . GLY A 1 207 ? 19.461 1.856 -40.835 1.00 84.38 207 GLY A CA 1
ATOM 1616 C C . GLY A 1 207 ? 18.128 2.430 -41.314 1.00 84.38 207 GLY A C 1
ATOM 1617 O O . GLY A 1 207 ? 17.104 1.751 -41.361 1.00 84.38 207 GLY A O 1
ATOM 1618 N N . CYS A 1 208 ? 18.149 3.719 -41.650 1.00 85.31 208 CYS A N 1
ATOM 1619 C CA . CYS A 1 208 ? 17.009 4.384 -42.270 1.00 85.31 208 CYS A CA 1
ATOM 1620 C C . CYS A 1 208 ? 16.785 3.804 -43.679 1.00 85.31 208 CYS A C 1
ATOM 1622 O O . CYS A 1 208 ? 17.767 3.664 -44.416 1.00 85.31 208 CYS A O 1
ATOM 1624 N N . PRO A 1 209 ? 15.541 3.490 -44.077 1.00 89.75 209 PRO A N 1
ATOM 1625 C CA . PRO A 1 209 ? 15.267 3.009 -45.422 1.00 89.75 209 PRO A CA 1
ATOM 1626 C C . PRO A 1 209 ? 15.789 3.991 -46.490 1.00 89.75 209 PRO A C 1
ATOM 1628 O O . PRO A 1 209 ? 15.620 5.210 -46.341 1.00 89.75 209 PRO A O 1
ATOM 1631 N N . PRO A 1 210 ? 16.448 3.504 -47.558 1.00 87.12 210 PRO A N 1
ATOM 1632 C CA . PRO A 1 210 ? 17.118 4.357 -48.540 1.00 87.12 210 PRO A CA 1
ATOM 1633 C C . PRO A 1 210 ? 16.165 5.336 -49.243 1.00 87.12 210 PRO A C 1
ATOM 1635 O O . PRO A 1 210 ? 16.573 6.438 -49.610 1.00 87.12 210 PRO A O 1
ATOM 1638 N N . GLU A 1 211 ? 14.887 4.988 -49.384 1.00 87.25 211 GLU A N 1
ATOM 1639 C CA . GLU A 1 211 ? 13.841 5.856 -49.922 1.00 87.25 211 GLU A CA 1
ATOM 1640 C C . GLU A 1 211 ? 13.560 7.076 -49.033 1.00 87.25 211 GLU A C 1
ATOM 1642 O O . GLU A 1 211 ? 13.355 8.182 -49.542 1.00 87.25 211 GLU A O 1
ATOM 1647 N N . VAL A 1 212 ? 13.622 6.907 -47.709 1.00 85.25 212 VAL A N 1
ATOM 1648 C CA . VAL A 1 212 ? 13.419 7.992 -46.742 1.00 85.25 212 VAL A CA 1
ATOM 1649 C C . VAL A 1 212 ? 14.620 8.930 -46.780 1.00 85.25 212 VAL A C 1
ATOM 1651 O O . VAL A 1 212 ? 14.444 10.143 -46.907 1.00 85.25 212 VAL A O 1
ATOM 1654 N N . VAL A 1 213 ? 15.837 8.380 -46.788 1.00 87.44 213 VAL A N 1
ATOM 1655 C CA . VAL A 1 213 ? 17.080 9.156 -46.930 1.00 87.44 213 VAL A CA 1
ATOM 1656 C C . VAL A 1 213 ? 17.074 9.961 -48.234 1.00 87.44 213 VAL A C 1
ATOM 1658 O O . VAL A 1 213 ? 17.340 11.163 -48.225 1.00 87.44 213 VAL A O 1
ATOM 1661 N N . ALA A 1 214 ? 16.683 9.341 -49.350 1.00 86.31 214 ALA A N 1
ATOM 1662 C CA . ALA A 1 214 ? 16.575 10.019 -50.639 1.00 86.31 214 ALA A CA 1
ATOM 1663 C C . ALA A 1 214 ? 15.524 11.143 -50.637 1.00 86.31 214 ALA A C 1
ATOM 1665 O O . ALA A 1 214 ? 15.713 12.160 -51.304 1.00 86.31 214 ALA A O 1
ATOM 1666 N N . SER A 1 215 ? 14.422 10.990 -49.896 1.00 82.81 215 SER A N 1
ATOM 1667 C CA . SER A 1 215 ? 13.384 12.023 -49.783 1.00 82.81 215 SER A CA 1
ATOM 1668 C C . SER A 1 215 ? 13.847 13.257 -49.000 1.00 82.81 215 SER A C 1
ATOM 1670 O O . SER A 1 215 ? 13.455 14.374 -49.337 1.00 82.81 215 SER A O 1
ATOM 1672 N N . ILE A 1 216 ? 14.707 13.060 -47.995 1.00 85.19 216 ILE A N 1
ATOM 1673 C CA . ILE A 1 216 ? 15.283 14.134 -47.179 1.00 85.19 216 ILE A CA 1
ATOM 1674 C C . ILE A 1 216 ? 16.346 14.881 -47.987 1.00 85.19 216 ILE A C 1
ATOM 1676 O O . ILE A 1 216 ? 16.312 16.105 -48.054 1.00 85.19 216 ILE A O 1
ATOM 1680 N N . LEU A 1 217 ? 17.234 14.154 -48.674 1.00 81.81 217 LEU A N 1
ATOM 1681 C CA . LEU A 1 217 ? 18.302 14.753 -49.483 1.00 81.81 217 LEU A CA 1
ATOM 1682 C C . LEU A 1 217 ? 17.784 15.520 -50.706 1.00 81.81 217 LEU A C 1
ATOM 1684 O O . LEU A 1 217 ? 18.447 16.436 -51.167 1.00 81.81 217 LEU A O 1
ATOM 1688 N N . LYS A 1 218 ? 16.600 15.179 -51.227 1.00 75.25 218 LYS A N 1
ATOM 1689 C CA . LYS A 1 218 ? 15.944 15.935 -52.311 1.00 75.25 218 LYS A CA 1
ATOM 1690 C C . LYS A 1 218 ? 15.309 17.253 -51.854 1.00 75.25 218 LYS A C 1
ATOM 1692 O O . LYS A 1 218 ? 14.908 18.042 -52.704 1.00 75.25 218 LYS A O 1
ATOM 1697 N N . LYS A 1 219 ? 15.138 17.451 -50.544 1.00 64.25 219 LYS A N 1
ATOM 1698 C CA . LYS A 1 219 ? 14.548 18.662 -49.951 1.00 64.25 219 LYS A CA 1
ATOM 1699 C C . LYS A 1 219 ? 15.600 19.631 -49.387 1.00 64.25 219 LYS A C 1
ATOM 1701 O O . LYS A 1 219 ? 15.203 20.669 -48.862 1.00 64.25 219 LYS A O 1
ATOM 1706 N N . ALA A 1 220 ? 16.887 19.285 -49.473 1.00 55.38 220 ALA A N 1
ATOM 1707 C CA . ALA A 1 220 ? 18.031 20.126 -49.116 1.00 55.38 220 ALA A CA 1
ATOM 1708 C C . ALA A 1 220 ? 18.657 20.733 -50.378 1.00 55.38 220 ALA A C 1
ATOM 1710 O O . ALA A 1 220 ? 19.142 21.881 -50.283 1.00 55.38 220 ALA A O 1
#